Protein AF-A0A4Q3XSS6-F1 (afdb_monomer_lite)

Structure (mmCIF, N/CA/C/O backbone):
data_AF-A0A4Q3XSS6-F1
#
_entry.id   AF-A0A4Q3XSS6-F1
#
loop_
_atom_site.group_PDB
_atom_site.id
_atom_site.type_symbol
_atom_site.label_atom_id
_atom_site.label_alt_id
_atom_site.label_comp_id
_atom_site.label_asym_id
_atom_site.label_entity_id
_atom_site.label_seq_id
_atom_site.pdbx_PDB_ins_code
_atom_site.Cartn_x
_atom_site.Cartn_y
_atom_site.Cartn_z
_atom_site.occupancy
_atom_site.B_iso_or_equiv
_atom_site.auth_seq_id
_atom_site.auth_comp_id
_atom_site.auth_asym_id
_atom_site.auth_atom_id
_atom_site.pdbx_PDB_model_num
ATOM 1 N N . GLY A 1 1 ? -15.363 21.242 -12.160 1.00 37.69 1 GLY A N 1
ATOM 2 C CA . GLY A 1 1 ? -16.636 20.521 -12.373 1.00 37.69 1 GLY A CA 1
ATOM 3 C C . GLY A 1 1 ? -17.102 19.870 -11.079 1.00 37.69 1 GLY A C 1
ATOM 4 O O . GLY A 1 1 ? -16.351 19.930 -10.109 1.00 37.69 1 GLY A O 1
ATOM 5 N N . PRO A 1 2 ? -18.308 19.279 -11.045 1.00 39.84 2 PRO A N 1
ATOM 6 C CA . PRO A 1 2 ? -18.872 18.622 -9.856 1.00 39.84 2 PRO A CA 1
ATOM 7 C C . PRO A 1 2 ? -17.945 17.554 -9.242 1.00 39.84 2 PRO A C 1
ATOM 9 O O . PRO A 1 2 ? -17.876 17.447 -8.023 1.00 39.84 2 PRO A O 1
ATOM 12 N N . ASP A 1 3 ? -17.147 16.877 -10.068 1.00 54.56 3 ASP A N 1
ATOM 13 C CA . ASP A 1 3 ? -16.165 15.863 -9.657 1.00 54.56 3 ASP A CA 1
ATOM 14 C C . ASP A 1 3 ? -15.012 16.437 -8.803 1.00 54.56 3 ASP A C 1
ATOM 16 O O . ASP A 1 3 ? -14.701 15.950 -7.721 1.00 54.56 3 ASP A O 1
ATOM 20 N N . VAL A 1 4 ? -14.466 17.594 -9.199 1.00 52.44 4 VAL A N 1
ATOM 21 C CA . VAL A 1 4 ? -13.386 18.278 -8.457 1.00 52.44 4 VAL A CA 1
ATOM 22 C C . VAL A 1 4 ? -13.853 18.712 -7.063 1.00 52.44 4 VAL A C 1
ATOM 24 O O . VAL A 1 4 ? -13.115 18.580 -6.093 1.00 52.44 4 VAL A O 1
ATOM 27 N N . ARG A 1 5 ? -15.103 19.180 -6.933 1.00 53.66 5 ARG A N 1
ATOM 28 C CA . ARG A 1 5 ? -15.665 19.576 -5.630 1.00 53.66 5 ARG A CA 1
ATOM 29 C C . ARG A 1 5 ? -15.900 18.380 -4.711 1.00 53.66 5 ARG A C 1
ATOM 31 O O . ARG A 1 5 ? -15.695 18.512 -3.510 1.00 53.66 5 ARG A O 1
ATOM 38 N N . ALA A 1 6 ? -16.316 17.238 -5.255 1.00 58.84 6 ALA A N 1
ATOM 39 C CA . ALA A 1 6 ? -16.488 16.014 -4.480 1.00 58.84 6 ALA A CA 1
ATOM 40 C C . ALA A 1 6 ? -15.141 15.482 -3.964 1.00 58.84 6 ALA A C 1
ATOM 42 O O . ALA A 1 6 ? -15.045 15.100 -2.799 1.00 58.84 6 ALA A O 1
ATOM 43 N N . VAL A 1 7 ? -14.093 15.536 -4.794 1.00 61.00 7 VAL A N 1
ATOM 44 C CA . VAL A 1 7 ? -12.716 15.183 -4.410 1.00 61.00 7 VAL A CA 1
ATOM 45 C C . VAL A 1 7 ? -12.185 16.107 -3.310 1.00 61.00 7 VAL A C 1
ATOM 47 O O . VAL A 1 7 ? -11.665 15.624 -2.307 1.00 61.00 7 VAL A O 1
ATOM 50 N N . GLU A 1 8 ? -12.369 17.421 -3.448 1.00 60.84 8 GLU A N 1
ATOM 51 C CA . GLU A 1 8 ? -11.946 18.414 -2.450 1.00 60.84 8 GLU A CA 1
ATOM 52 C C . GLU A 1 8 ? -12.664 18.214 -1.104 1.00 60.84 8 GLU A C 1
ATOM 54 O O . GLU A 1 8 ? -12.051 18.245 -0.035 1.00 60.84 8 GLU A O 1
ATOM 59 N N . LEU A 1 9 ? -13.979 17.968 -1.152 1.00 60.91 9 LEU A N 1
ATOM 60 C CA . LEU A 1 9 ? -14.800 17.751 0.035 1.00 60.91 9 LEU A CA 1
ATOM 61 C C . LEU A 1 9 ? -14.386 16.466 0.756 1.00 60.91 9 LEU A C 1
ATOM 63 O O . LEU A 1 9 ? -14.196 16.480 1.972 1.00 60.91 9 LEU A O 1
ATOM 67 N N . ARG A 1 10 ? -14.196 15.381 -0.000 1.00 68.31 10 ARG A N 1
ATOM 68 C CA . ARG A 1 10 ? -13.686 14.099 0.489 1.00 68.31 10 ARG A CA 1
ATOM 69 C C . ARG A 1 10 ? -12.339 14.275 1.189 1.00 68.31 10 ARG A C 1
ATOM 71 O O . ARG A 1 10 ? -12.213 13.906 2.355 1.00 68.31 10 ARG A O 1
ATOM 78 N N . ARG A 1 11 ? -11.376 14.920 0.525 1.00 66.19 11 ARG A N 1
ATOM 79 C CA . ARG A 1 11 ? -10.038 15.171 1.074 1.00 66.19 11 ARG A CA 1
ATOM 80 C C . ARG A 1 11 ? -10.102 15.951 2.387 1.00 66.19 11 ARG A C 1
ATOM 82 O O . ARG A 1 11 ? -9.455 15.589 3.359 1.00 66.19 11 ARG A O 1
ATOM 89 N N . ARG A 1 12 ? -10.973 16.962 2.466 1.00 65.00 12 ARG A N 1
ATOM 90 C CA . ARG A 1 12 ? -11.184 17.746 3.693 1.00 65.00 12 ARG A CA 1
ATOM 91 C C . ARG A 1 12 ? -11.699 16.905 4.867 1.00 65.00 12 ARG A C 1
ATOM 93 O O . ARG A 1 12 ? -11.335 17.180 6.009 1.00 65.00 12 ARG A O 1
ATOM 100 N N . HIS A 1 13 ? -12.553 15.915 4.604 1.00 68.56 13 HIS A N 1
ATOM 101 C CA . HIS A 1 13 ? -13.097 15.031 5.640 1.00 68.56 13 HIS A CA 1
ATOM 102 C C . HIS A 1 13 ? -12.066 13.984 6.077 1.00 68.56 13 HIS A C 1
ATOM 104 O O . HIS A 1 13 ? -11.922 13.743 7.275 1.00 68.56 13 HIS A O 1
ATOM 110 N N . GLU A 1 14 ? -11.312 13.422 5.129 1.00 67.88 14 GLU A N 1
ATOM 111 C CA . GLU A 1 14 ? -10.163 12.547 5.401 1.00 67.88 14 GLU A CA 1
ATOM 112 C C . GLU A 1 14 ? -9.126 13.246 6.282 1.00 67.88 14 GLU A C 1
ATOM 114 O O . GLU A 1 14 ? -8.809 12.765 7.373 1.00 67.88 14 GLU A O 1
ATOM 119 N N . ASP A 1 15 ? -8.657 14.414 5.840 1.00 66.12 15 ASP A N 1
ATOM 120 C CA . ASP A 1 15 ? -7.644 15.205 6.532 1.00 66.12 15 ASP A CA 1
ATOM 121 C C . ASP A 1 15 ? -8.116 15.603 7.931 1.00 66.12 15 ASP A C 1
ATOM 123 O O . ASP A 1 15 ? -7.361 15.485 8.893 1.00 66.12 15 ASP A O 1
ATOM 127 N N . GLY A 1 16 ? -9.375 16.035 8.072 1.00 64.38 16 GLY A N 1
ATOM 128 C CA . GLY A 1 16 ? -9.947 16.421 9.361 1.00 64.38 16 GLY A CA 1
ATOM 129 C C . GLY A 1 16 ? -10.015 15.260 10.355 1.00 64.38 16 GLY A C 1
ATOM 130 O O . GLY A 1 16 ? -9.627 15.412 11.516 1.00 64.38 16 GLY A O 1
ATOM 131 N N . ALA A 1 17 ? -10.458 14.085 9.903 1.00 66.75 17 ALA A N 1
ATOM 132 C CA . ALA A 1 17 ? -10.611 12.920 10.767 1.00 66.75 17 ALA A CA 1
ATOM 133 C C . ALA A 1 17 ? -9.247 12.324 11.173 1.00 66.75 17 ALA A C 1
ATOM 135 O O . ALA A 1 17 ? -9.006 12.052 12.354 1.00 66.75 17 ALA A O 1
ATOM 136 N N . VAL A 1 18 ? -8.310 12.209 10.223 1.00 67.31 18 VAL A N 1
ATOM 137 C CA . VAL A 1 18 ? -6.937 11.746 10.489 1.00 67.31 18 VAL A CA 1
ATOM 138 C C . VAL A 1 18 ? -6.157 12.758 11.330 1.00 67.31 18 VAL A C 1
ATOM 140 O O . VAL A 1 18 ? -5.399 12.357 12.212 1.00 67.31 18 VAL A O 1
ATOM 143 N N . ALA A 1 19 ? -6.351 14.064 11.130 1.00 66.19 19 ALA A N 1
ATOM 144 C CA . ALA A 1 19 ? -5.691 15.085 11.943 1.00 66.19 19 ALA A CA 1
ATOM 145 C C . ALA A 1 19 ? -6.111 15.034 13.421 1.00 66.19 19 ALA A C 1
ATOM 147 O O . ALA A 1 19 ? -5.297 15.366 14.282 1.00 66.19 19 ALA A O 1
ATOM 148 N N . HIS A 1 20 ? -7.346 14.617 13.718 1.00 67.75 20 HIS A N 1
ATOM 149 C CA . HIS A 1 20 ? -7.862 14.560 15.085 1.00 67.75 20 HIS A CA 1
ATOM 150 C C . HIS A 1 20 ? -7.488 13.258 15.814 1.00 67.75 20 HIS A C 1
ATOM 152 O O . HIS A 1 20 ? -7.008 13.298 16.947 1.00 67.75 20 HIS A O 1
ATOM 158 N N . ALA A 1 21 ? -7.669 12.101 15.169 1.00 76.50 21 ALA A N 1
ATOM 159 C CA . ALA A 1 21 ? -7.508 10.791 15.813 1.00 76.50 21 ALA A CA 1
ATOM 160 C C . ALA A 1 21 ? -6.241 10.019 15.385 1.00 76.50 21 ALA A C 1
ATOM 162 O O . ALA A 1 21 ? -5.917 8.987 15.982 1.00 76.50 21 ALA A O 1
ATOM 163 N N . GLY A 1 22 ? -5.491 10.523 14.399 1.00 85.06 22 GLY A N 1
ATOM 164 C CA . GLY A 1 22 ? -4.400 9.806 13.731 1.00 85.06 22 GLY A CA 1
ATOM 165 C C . GLY A 1 22 ? -4.913 8.801 12.694 1.00 85.06 22 GLY A C 1
ATOM 166 O O . GLY A 1 22 ? -6.116 8.616 12.541 1.00 85.06 22 GLY A O 1
ATOM 167 N N . ASP A 1 23 ? -4.009 8.119 11.984 1.00 88.88 23 ASP A N 1
ATOM 168 C CA . ASP A 1 23 ? -4.400 7.124 10.971 1.00 88.88 23 ASP A CA 1
ATOM 169 C C . ASP A 1 23 ? -5.088 5.902 11.630 1.00 88.88 23 ASP A C 1
ATOM 171 O O . ASP A 1 23 ? -4.465 5.263 12.492 1.00 88.88 23 ASP A O 1
ATOM 175 N N . PRO A 1 24 ? -6.334 5.547 11.250 1.00 91.56 24 PRO A N 1
ATOM 176 C CA . PRO A 1 24 ? -7.084 4.418 11.813 1.00 91.56 24 PRO A CA 1
ATOM 177 C C . PRO A 1 24 ? -6.436 3.054 11.588 1.00 91.56 24 PRO A C 1
ATOM 179 O O . PRO A 1 24 ? -6.696 2.121 12.350 1.00 91.56 24 PRO A O 1
ATOM 182 N N . ARG A 1 25 ? -5.583 2.926 10.568 1.00 92.81 25 ARG A N 1
ATOM 183 C CA . ARG A 1 25 ? -4.893 1.677 10.225 1.00 92.81 25 ARG A CA 1
ATOM 184 C C . ARG A 1 25 ? -3.804 1.335 11.242 1.00 92.81 25 ARG A C 1
ATOM 186 O O . ARG A 1 25 ? -3.512 0.160 11.442 1.00 92.81 25 ARG A O 1
ATOM 193 N N . ILE A 1 26 ? -3.258 2.352 11.917 1.00 91.00 26 ILE A N 1
ATOM 194 C CA . ILE A 1 26 ? -2.224 2.223 12.958 1.00 91.00 26 ILE A CA 1
ATOM 195 C C . ILE A 1 26 ? -2.814 2.445 14.359 1.00 91.00 26 ILE A C 1
ATOM 197 O O . ILE A 1 26 ? -2.436 1.767 15.310 1.00 91.00 26 ILE A O 1
ATOM 201 N N . ASN A 1 27 ? -3.777 3.359 14.506 1.00 89.44 27 ASN A N 1
ATOM 202 C CA . ASN A 1 27 ? -4.338 3.773 15.796 1.00 89.44 27 ASN A CA 1
ATOM 203 C C . ASN A 1 27 ? -5.732 3.183 16.061 1.00 89.44 27 ASN A C 1
ATOM 205 O O . ASN A 1 27 ? -6.619 3.889 16.541 1.00 89.44 27 ASN A O 1
ATOM 209 N N . ARG A 1 28 ? -5.937 1.888 15.780 1.00 88.88 28 ARG A N 1
ATOM 210 C CA . ARG A 1 28 ? -7.252 1.216 15.875 1.00 88.88 28 ARG A CA 1
ATOM 211 C C . ARG A 1 28 ? -8.009 1.498 17.177 1.00 88.88 28 ARG A C 1
ATOM 213 O O . ARG A 1 28 ? -9.200 1.774 17.144 1.00 88.88 28 ARG A O 1
ATOM 220 N N . ALA A 1 29 ? -7.320 1.505 18.320 1.00 90.19 29 ALA A N 1
ATOM 221 C CA . ALA A 1 29 ? -7.946 1.760 19.619 1.00 90.19 29 ALA A CA 1
ATOM 222 C C . ALA A 1 29 ? -8.646 3.130 19.710 1.00 90.19 29 ALA A C 1
ATOM 224 O O . ALA A 1 29 ? -9.696 3.228 20.334 1.00 90.19 29 ALA A O 1
ATOM 225 N N . ARG A 1 30 ? -8.102 4.173 19.064 1.00 90.56 30 ARG A N 1
ATOM 226 C CA . ARG A 1 30 ? -8.703 5.520 19.048 1.00 90.56 30 ARG A CA 1
ATOM 227 C C . ARG A 1 30 ? -9.939 5.605 18.159 1.00 90.56 30 ARG A C 1
ATOM 229 O O . ARG A 1 30 ? -10.779 6.470 18.365 1.00 90.56 30 ARG A O 1
ATOM 236 N N . TRP A 1 31 ? -10.029 4.712 17.183 1.00 92.50 31 TRP A N 1
ATOM 237 C CA . TRP A 1 31 ? -11.102 4.681 16.198 1.00 92.50 31 TRP A CA 1
ATOM 238 C C . TRP A 1 31 ? -12.204 3.679 16.526 1.00 92.50 31 TRP A C 1
ATOM 240 O O . TRP A 1 31 ? -13.262 3.751 15.912 1.00 92.50 31 TRP A O 1
ATOM 250 N N . ARG A 1 32 ? -12.001 2.810 17.525 1.00 92.88 32 ARG A N 1
ATOM 251 C CA . ARG A 1 32 ? -12.999 1.840 17.996 1.00 92.88 32 ARG A CA 1
ATOM 252 C C . ARG A 1 32 ? -14.390 2.460 18.222 1.00 92.88 32 ARG A C 1
ATOM 254 O O . ARG A 1 32 ? -15.342 1.885 17.712 1.00 92.88 32 ARG A O 1
ATOM 261 N N . PRO A 1 33 ? -14.548 3.635 18.869 1.00 92.25 33 PRO A N 1
ATOM 262 C CA . PRO A 1 33 ? -15.878 4.228 19.030 1.00 92.25 33 PRO A CA 1
ATOM 263 C C . PRO A 1 33 ? -16.551 4.588 17.698 1.00 92.25 33 PRO A C 1
ATOM 265 O O . PRO A 1 33 ? -17.766 4.491 17.578 1.00 92.25 33 PRO A O 1
ATOM 268 N N . VAL A 1 34 ? -15.772 4.994 16.688 1.00 90.12 34 VAL A N 1
ATOM 269 C CA . VAL A 1 34 ? -16.285 5.308 15.344 1.00 90.12 34 VAL A CA 1
ATOM 270 C C . VAL A 1 34 ? -16.630 4.027 14.590 1.00 90.12 34 VAL A C 1
ATOM 272 O O . VAL A 1 34 ? -17.655 3.980 13.926 1.00 90.12 34 VAL A O 1
ATOM 275 N N . GLU A 1 35 ? -15.807 2.985 14.713 1.00 93.44 35 GLU A N 1
ATOM 276 C CA . GLU A 1 35 ? -16.089 1.660 14.148 1.00 93.44 35 GLU A CA 1
ATOM 277 C C . GLU A 1 35 ? -17.390 1.074 14.727 1.00 93.44 35 GLU A C 1
ATOM 279 O O . GLU A 1 35 ? -18.222 0.572 13.976 1.00 93.44 35 GLU A O 1
ATOM 284 N N . GLU A 1 36 ? -17.604 1.203 16.039 1.00 93.88 36 GLU A N 1
ATOM 285 C CA . GLU A 1 36 ? -18.794 0.698 16.737 1.00 93.88 36 GLU A CA 1
ATOM 286 C C . GLU A 1 36 ? -20.053 1.538 16.461 1.00 93.88 36 GLU A C 1
ATOM 288 O O . GLU A 1 36 ? -21.128 0.979 16.254 1.00 93.88 36 GLU A O 1
ATOM 293 N N . ALA A 1 37 ? -19.942 2.872 16.436 1.00 93.25 37 ALA A N 1
ATOM 294 C CA . ALA A 1 37 ? -21.093 3.763 16.257 1.00 93.25 37 ALA A CA 1
ATOM 295 C C . ALA A 1 37 ? -21.435 4.058 14.784 1.00 93.25 37 ALA A C 1
ATOM 297 O O . ALA A 1 37 ? -22.575 4.398 14.474 1.00 93.25 37 ALA A O 1
ATOM 298 N N . ALA A 1 38 ? -20.453 3.980 13.882 1.00 92.38 38 ALA A N 1
ATOM 299 C CA . ALA A 1 38 ? -20.557 4.407 12.487 1.00 92.38 38 ALA A CA 1
ATOM 300 C C . ALA A 1 38 ? -19.651 3.566 11.564 1.00 92.38 38 ALA A C 1
ATOM 302 O O . ALA A 1 38 ? -18.852 4.103 10.789 1.00 92.38 38 ALA A O 1
ATOM 303 N N . GLY A 1 39 ? -19.785 2.237 11.638 1.00 92.00 39 GLY A N 1
ATOM 304 C CA . GLY A 1 39 ? -18.957 1.278 10.896 1.00 92.00 39 GLY A CA 1
ATOM 305 C C . GLY A 1 39 ? -18.868 1.538 9.386 1.00 92.00 39 GLY A C 1
ATOM 306 O O . GLY A 1 39 ? -17.783 1.442 8.816 1.00 92.00 39 GLY A O 1
ATOM 307 N N . ASP A 1 40 ? -19.958 1.968 8.745 1.00 92.12 40 ASP A N 1
ATOM 308 C CA . ASP A 1 40 ? -19.952 2.310 7.315 1.00 92.12 40 ASP A CA 1
ATOM 309 C C . ASP A 1 40 ? -19.044 3.510 7.012 1.00 92.12 40 ASP A C 1
ATOM 311 O O . ASP A 1 40 ? -18.255 3.485 6.067 1.00 92.12 40 ASP A O 1
ATOM 315 N N . ALA A 1 41 ? -19.093 4.554 7.845 1.00 88.00 41 ALA A N 1
ATOM 316 C CA . ALA A 1 41 ? -18.214 5.712 7.703 1.00 88.00 41 ALA A CA 1
ATOM 317 C C . ALA A 1 41 ? -16.748 5.329 7.960 1.00 88.00 41 ALA A C 1
ATOM 319 O O . ALA A 1 41 ? -15.851 5.780 7.244 1.00 88.00 41 ALA A O 1
ATOM 320 N N . TYR A 1 42 ? -16.499 4.450 8.936 1.00 90.81 42 TYR A N 1
ATOM 321 C CA . TYR A 1 42 ? -15.170 3.897 9.187 1.00 90.81 42 TYR A CA 1
ATOM 322 C C . TYR A 1 42 ? -14.634 3.127 7.966 1.00 90.81 42 TYR A C 1
ATOM 324 O O . TYR A 1 42 ? -13.501 3.360 7.535 1.00 90.81 42 TYR A O 1
ATOM 332 N N . ALA A 1 43 ? -15.461 2.283 7.341 1.00 92.06 43 ALA A N 1
ATOM 333 C CA . ALA A 1 43 ? -15.103 1.547 6.130 1.00 92.06 43 ALA A CA 1
ATOM 334 C C . ALA A 1 43 ? -14.793 2.481 4.946 1.00 92.06 43 ALA A C 1
ATOM 336 O O . ALA A 1 43 ? -13.817 2.267 4.223 1.00 92.06 43 ALA A O 1
ATOM 337 N N . VAL A 1 44 ? -15.565 3.562 4.783 1.00 90.62 44 VAL A N 1
ATOM 338 C CA . VAL A 1 44 ? -15.309 4.597 3.769 1.00 90.62 44 VAL A CA 1
ATOM 339 C C . VAL A 1 44 ? -13.929 5.234 3.968 1.00 90.62 44 VAL A C 1
ATOM 341 O O . VAL A 1 44 ? -13.166 5.335 3.006 1.00 90.62 44 VAL A O 1
ATOM 344 N N . ILE A 1 45 ? -13.570 5.593 5.204 1.00 89.62 45 ILE A N 1
ATOM 345 C CA . ILE A 1 45 ? -12.255 6.170 5.530 1.00 89.62 45 ILE A CA 1
ATOM 346 C C . ILE A 1 45 ? -11.126 5.179 5.217 1.00 89.62 45 ILE A C 1
ATOM 348 O O . ILE A 1 45 ? -10.116 5.556 4.621 1.00 89.62 45 ILE A O 1
ATOM 352 N N . LEU A 1 46 ? -11.282 3.898 5.563 1.00 92.75 46 LEU A N 1
ATOM 353 C CA . LEU A 1 46 ? -10.278 2.877 5.244 1.00 92.75 46 LEU A CA 1
ATOM 354 C C . LEU A 1 46 ? -10.093 2.685 3.734 1.00 92.75 46 LEU A C 1
ATOM 356 O O . LEU A 1 46 ? -8.956 2.567 3.262 1.00 92.75 46 LEU A O 1
ATOM 360 N N . ARG A 1 47 ? -11.185 2.696 2.961 1.00 92.62 47 ARG A N 1
ATOM 361 C CA . ARG A 1 47 ? -11.127 2.638 1.493 1.00 92.62 47 ARG A CA 1
ATOM 362 C C . ARG A 1 47 ? -10.395 3.848 0.930 1.00 92.62 47 ARG A C 1
ATOM 364 O O . ARG A 1 47 ? -9.564 3.718 0.032 1.00 92.62 47 ARG A O 1
ATOM 371 N N . TRP A 1 48 ? -10.669 5.025 1.472 1.00 90.88 48 TRP A N 1
ATOM 372 C CA . TRP A 1 48 ? -10.015 6.250 1.055 1.00 90.88 48 TRP A CA 1
ATOM 373 C C . TRP A 1 48 ? -8.504 6.231 1.284 1.00 90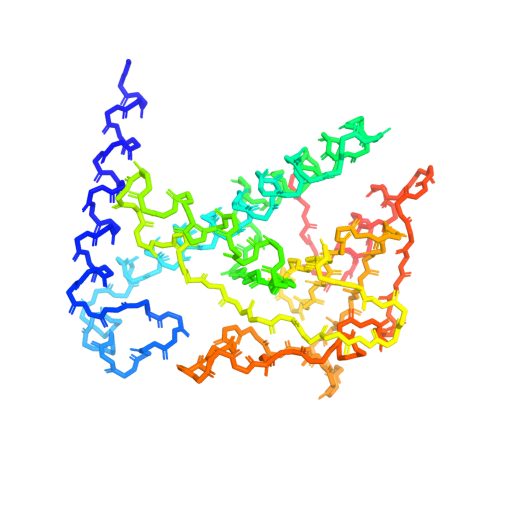.88 48 TRP A C 1
ATOM 375 O O . TRP A 1 48 ? -7.736 6.476 0.353 1.00 90.88 48 TRP A O 1
ATOM 385 N N . LEU A 1 49 ? -8.079 5.823 2.478 1.00 91.88 49 LEU A N 1
ATOM 386 C CA . LEU A 1 49 ? -6.669 5.670 2.828 1.00 91.88 49 LEU A CA 1
ATOM 387 C C . LEU A 1 49 ? -5.968 4.577 2.006 1.00 91.88 49 LEU A C 1
ATOM 389 O O . LEU A 1 49 ? -4.798 4.712 1.650 1.00 91.88 49 LEU A O 1
ATOM 393 N N . THR A 1 50 ? -6.689 3.510 1.658 1.00 94.50 50 THR A N 1
ATOM 394 C CA . THR A 1 50 ? -6.205 2.465 0.744 1.00 94.50 50 THR A CA 1
ATOM 395 C C . THR A 1 50 ? -5.926 3.038 -0.643 1.00 94.50 50 THR A C 1
ATOM 397 O O . THR A 1 50 ? -4.837 2.842 -1.185 1.00 94.50 50 THR A O 1
ATOM 400 N N . GLN A 1 51 ? -6.861 3.819 -1.192 1.00 92.94 51 GLN A N 1
ATOM 401 C CA . GLN A 1 51 ? -6.653 4.512 -2.464 1.00 92.94 51 GLN A CA 1
ATOM 402 C C . GLN A 1 51 ? -5.482 5.495 -2.400 1.00 92.94 51 GLN A C 1
ATOM 404 O O . GLN A 1 51 ? -4.691 5.541 -3.342 1.00 92.94 51 GLN A O 1
ATOM 409 N N . ALA A 1 52 ? -5.352 6.249 -1.306 1.00 90.88 52 ALA A N 1
ATOM 410 C CA . ALA A 1 52 ? -4.247 7.181 -1.109 1.00 90.88 52 ALA A CA 1
ATOM 411 C C . ALA A 1 52 ? -2.892 6.456 -1.141 1.00 90.88 52 ALA A C 1
ATOM 413 O O . ALA A 1 52 ? -2.008 6.861 -1.890 1.00 90.88 52 ALA A O 1
ATOM 414 N N . SER A 1 53 ? -2.747 5.330 -0.432 1.00 94.81 53 SER A N 1
ATOM 415 C CA . SER A 1 53 ? -1.503 4.547 -0.431 1.00 94.81 53 SER A CA 1
ATOM 416 C C . SER A 1 53 ? -1.143 3.983 -1.810 1.00 94.81 53 SER A C 1
ATOM 418 O O . SER A 1 53 ? 0.015 4.068 -2.219 1.00 94.81 53 SER A O 1
ATOM 420 N N . VAL A 1 54 ? -2.108 3.446 -2.566 1.00 95.62 54 VAL A N 1
ATOM 421 C CA . VAL A 1 54 ? -1.828 2.936 -3.923 1.00 95.62 54 VAL A CA 1
ATOM 422 C C . VAL A 1 54 ? -1.379 4.065 -4.855 1.00 95.62 54 VAL A C 1
ATOM 424 O O . VAL A 1 54 ? -0.373 3.918 -5.550 1.00 95.62 54 VAL A O 1
ATOM 427 N N . ARG A 1 55 ? -2.082 5.206 -4.854 1.00 92.44 55 ARG A N 1
ATOM 428 C CA . ARG A 1 55 ? -1.719 6.370 -5.685 1.00 92.44 55 ARG A CA 1
ATOM 429 C C . ARG A 1 55 ? -0.349 6.916 -5.297 1.00 92.44 55 ARG A C 1
ATOM 431 O O . ARG A 1 55 ? 0.511 7.048 -6.163 1.00 92.44 55 ARG A O 1
ATOM 438 N N . GLN A 1 56 ? -0.119 7.109 -3.999 1.00 92.38 56 GLN A N 1
ATOM 439 C CA . GLN A 1 56 ? 1.145 7.591 -3.455 1.00 92.38 56 GLN A CA 1
ATOM 440 C C . GLN A 1 56 ? 2.329 6.738 -3.913 1.00 92.38 56 GLN A C 1
ATOM 442 O O . GLN A 1 56 ? 3.357 7.284 -4.314 1.00 92.38 56 GLN A O 1
ATOM 447 N N . PHE A 1 57 ? 2.202 5.408 -3.863 1.00 94.38 57 PHE A N 1
ATOM 448 C CA . PHE A 1 57 ? 3.257 4.521 -4.341 1.00 94.38 57 PHE A CA 1
ATOM 449 C C . PHE A 1 57 ? 3.621 4.825 -5.794 1.00 94.38 57 PHE A C 1
ATOM 451 O O . PHE A 1 57 ? 4.790 5.063 -6.095 1.00 94.38 57 PHE A O 1
ATOM 458 N N . PHE A 1 58 ? 2.632 4.852 -6.691 1.00 93.06 58 PHE A N 1
ATOM 459 C CA . PHE A 1 58 ? 2.912 5.091 -8.101 1.00 93.06 58 PHE A CA 1
ATOM 460 C C . PHE A 1 58 ? 3.400 6.510 -8.369 1.00 93.06 58 PHE A C 1
ATOM 462 O O . PHE A 1 58 ? 4.252 6.674 -9.239 1.00 93.06 58 PHE A O 1
ATOM 469 N N . ASP A 1 59 ? 2.900 7.522 -7.661 1.00 90.88 59 ASP A N 1
ATOM 470 C CA . ASP A 1 59 ? 3.332 8.912 -7.833 1.00 90.88 59 ASP A CA 1
ATOM 471 C C . ASP A 1 59 ? 4.815 9.058 -7.469 1.00 90.88 59 ASP A C 1
ATOM 473 O O . ASP A 1 59 ? 5.623 9.441 -8.314 1.00 90.88 59 ASP A O 1
ATOM 477 N N . ILE A 1 60 ? 5.213 8.606 -6.275 1.00 89.56 60 ILE A N 1
ATOM 478 C CA . ILE A 1 60 ? 6.606 8.686 -5.806 1.00 89.56 60 ILE A CA 1
ATOM 479 C C . ILE A 1 60 ? 7.556 7.829 -6.659 1.00 89.56 60 ILE A C 1
ATOM 481 O O . ILE A 1 60 ? 8.686 8.237 -6.949 1.00 89.56 60 ILE A O 1
ATOM 485 N N . VAL A 1 61 ? 7.126 6.637 -7.086 1.00 87.19 61 VAL A N 1
ATOM 486 C CA . VAL A 1 61 ? 7.953 5.771 -7.943 1.00 87.19 61 VAL A CA 1
ATOM 487 C C . VAL A 1 61 ? 8.122 6.373 -9.341 1.00 87.19 61 VAL A C 1
ATOM 489 O O . VAL A 1 61 ? 9.226 6.331 -9.879 1.00 87.19 61 VAL A O 1
ATOM 492 N N . SER A 1 62 ? 7.084 6.999 -9.904 1.00 86.69 62 SER A N 1
ATOM 493 C CA . SER A 1 62 ? 7.166 7.633 -11.232 1.00 86.69 62 SER A CA 1
ATOM 494 C C . SER A 1 62 ? 8.155 8.803 -11.256 1.00 86.69 62 SER A C 1
ATOM 496 O O . SER A 1 62 ? 8.812 9.028 -12.267 1.00 86.69 62 SER A O 1
ATOM 498 N N . GLU A 1 63 ? 8.318 9.521 -10.141 1.00 84.25 63 GLU A N 1
ATOM 499 C CA . GLU A 1 63 ? 9.307 10.601 -10.029 1.00 84.25 63 GLU A CA 1
ATOM 500 C C . GLU A 1 63 ? 10.753 10.119 -9.827 1.00 84.25 63 GLU A C 1
ATOM 502 O O . GLU A 1 63 ? 11.693 10.908 -9.963 1.00 84.25 63 GLU A O 1
ATOM 507 N N . THR A 1 64 ? 10.953 8.880 -9.372 1.00 78.50 64 THR A N 1
ATOM 508 C CA . THR A 1 64 ? 12.293 8.336 -9.079 1.00 78.50 64 THR A CA 1
ATOM 509 C C . THR A 1 64 ? 12.812 7.459 -10.210 1.00 78.50 64 THR A C 1
ATOM 511 O O . THR A 1 64 ? 14.007 7.467 -10.476 1.00 78.50 64 THR A O 1
ATOM 514 N N . MET A 1 65 ? 11.931 6.727 -10.890 1.00 77.75 65 MET A N 1
ATOM 515 C CA . MET A 1 65 ? 12.284 5.721 -11.891 1.00 77.75 65 MET A CA 1
ATOM 516 C C . MET A 1 65 ? 12.007 6.225 -13.314 1.00 77.75 65 MET A C 1
ATOM 518 O O . MET A 1 65 ? 11.127 5.719 -14.013 1.00 77.75 65 MET A O 1
ATOM 522 N N . THR A 1 66 ? 12.766 7.233 -13.740 1.00 78.69 66 THR A N 1
ATOM 523 C CA . THR A 1 66 ? 12.559 7.943 -15.015 1.00 78.69 66 THR A CA 1
ATOM 524 C C . THR A 1 66 ? 13.001 7.168 -16.252 1.00 78.69 66 THR A C 1
ATOM 526 O O . THR A 1 66 ? 12.595 7.515 -17.355 1.00 78.69 66 THR A O 1
ATOM 529 N N . ASP A 1 67 ? 13.800 6.115 -16.090 1.00 80.31 67 ASP A N 1
ATOM 530 C CA . ASP A 1 67 ? 14.421 5.416 -17.223 1.00 80.31 67 ASP A CA 1
ATOM 531 C C . ASP A 1 67 ? 13.436 4.521 -17.988 1.00 80.31 67 ASP A C 1
ATOM 533 O O . ASP A 1 67 ? 13.693 4.150 -19.131 1.00 80.31 67 ASP A O 1
ATOM 537 N N . ARG A 1 68 ? 12.315 4.141 -17.357 1.00 78.00 68 ARG A N 1
ATOM 538 C CA . ARG A 1 68 ? 11.300 3.222 -17.907 1.00 78.00 68 ARG A CA 1
ATOM 539 C C . ARG A 1 68 ? 9.868 3.651 -17.542 1.00 78.00 68 ARG A C 1
ATOM 541 O O . ARG A 1 68 ? 9.171 2.931 -16.817 1.00 78.00 68 ARG A O 1
ATOM 548 N N . PRO A 1 69 ? 9.421 4.834 -18.001 1.00 82.38 69 PRO A N 1
ATOM 549 C CA . PRO A 1 69 ? 8.112 5.391 -17.651 1.00 82.38 69 PRO A CA 1
ATOM 550 C C . PRO A 1 69 ? 6.949 4.575 -18.236 1.00 82.38 69 PRO A C 1
ATOM 552 O O . PRO A 1 69 ? 5.886 4.484 -17.624 1.00 82.38 69 PRO A O 1
ATOM 555 N N . ASP A 1 70 ? 7.176 3.927 -19.381 1.00 84.56 70 ASP A N 1
ATOM 556 C CA . ASP A 1 70 ? 6.271 2.981 -20.039 1.00 84.56 70 ASP A CA 1
ATOM 557 C C . ASP A 1 70 ? 5.869 1.838 -19.095 1.00 84.56 70 ASP A C 1
ATOM 559 O O . ASP A 1 70 ? 4.682 1.605 -18.858 1.00 84.56 70 ASP A O 1
ATOM 563 N N . MET A 1 71 ? 6.856 1.189 -18.466 1.00 85.56 71 MET A N 1
ATOM 564 C CA . MET A 1 71 ? 6.601 0.080 -17.544 1.00 85.56 71 MET A CA 1
ATOM 565 C C . MET A 1 71 ? 5.791 0.521 -16.323 1.00 85.56 71 MET A C 1
ATOM 567 O O . MET A 1 71 ? 4.963 -0.242 -15.823 1.00 85.56 71 MET A O 1
ATOM 571 N N . TRP A 1 72 ? 6.011 1.740 -15.828 1.00 87.50 72 TRP A N 1
ATOM 572 C CA . TRP A 1 72 ? 5.264 2.254 -14.680 1.00 87.50 72 TRP A CA 1
ATOM 573 C C . TRP A 1 72 ? 3.837 2.637 -15.018 1.00 87.50 72 TRP A C 1
ATOM 575 O O . TRP A 1 72 ? 2.934 2.348 -14.230 1.00 87.50 72 TRP A O 1
ATOM 585 N N . ALA A 1 73 ? 3.621 3.224 -16.191 1.00 89.81 73 ALA A N 1
ATOM 586 C CA . ALA A 1 73 ? 2.286 3.522 -16.681 1.00 89.81 73 ALA A CA 1
ATOM 587 C C . ALA A 1 73 ? 1.450 2.240 -16.830 1.00 89.81 73 ALA A C 1
ATOM 589 O O . ALA A 1 73 ? 0.298 2.206 -16.393 1.00 89.81 73 ALA A O 1
ATOM 590 N N . GLU A 1 74 ? 2.035 1.161 -17.362 1.00 92.62 74 GLU A N 1
ATOM 591 C CA . GLU A 1 74 ? 1.358 -0.136 -17.482 1.00 92.62 74 GLU A CA 1
ATOM 592 C C . GLU A 1 74 ? 0.975 -0.730 -16.125 1.00 92.62 74 GLU A C 1
ATOM 594 O O . GLU A 1 74 ? -0.160 -1.176 -15.941 1.00 92.62 74 GLU A O 1
ATOM 599 N N . ARG A 1 75 ? 1.896 -0.717 -15.155 1.00 94.44 75 ARG A N 1
ATOM 600 C CA . ARG A 1 75 ? 1.622 -1.241 -13.811 1.00 94.44 75 ARG A CA 1
ATOM 601 C C . ARG A 1 75 ? 0.590 -0.408 -13.073 1.00 94.44 75 ARG A C 1
ATOM 603 O O . ARG A 1 75 ? -0.325 -0.981 -12.487 1.00 94.44 75 ARG A O 1
ATOM 610 N N . ARG A 1 76 ? 0.689 0.923 -13.147 1.00 95.06 76 ARG A N 1
ATOM 611 C CA . ARG A 1 76 ? -0.326 1.828 -12.596 1.00 95.06 76 ARG A CA 1
ATOM 612 C C . ARG A 1 76 ? -1.689 1.492 -13.194 1.00 95.06 76 ARG A C 1
ATOM 614 O O . ARG A 1 76 ? -2.618 1.219 -12.448 1.00 95.06 76 ARG A O 1
ATOM 621 N N . LYS A 1 77 ? -1.792 1.410 -14.525 1.00 95.69 77 LYS A N 1
ATOM 622 C CA . LYS A 1 77 ? -3.042 1.061 -15.218 1.00 95.69 77 LYS A CA 1
ATOM 623 C C . LYS A 1 77 ? -3.600 -0.292 -14.774 1.00 95.69 77 LYS A C 1
ATOM 625 O O . LYS A 1 77 ? -4.811 -0.424 -14.619 1.00 95.69 77 LYS A O 1
ATOM 630 N N . PHE A 1 78 ? -2.749 -1.300 -14.597 1.00 96.88 78 PHE A N 1
ATOM 631 C CA . PHE A 1 78 ? -3.168 -2.619 -14.125 1.00 96.88 78 PHE A CA 1
ATOM 632 C C . PHE A 1 78 ? -3.765 -2.549 -12.715 1.00 96.88 78 PHE A C 1
ATOM 634 O O . PHE A 1 78 ? -4.897 -2.970 -12.503 1.00 96.88 78 PHE A O 1
ATOM 641 N N . TRP A 1 79 ? -3.033 -1.976 -11.759 1.00 97.62 79 TRP A N 1
ATOM 642 C CA . TRP A 1 79 ? -3.463 -1.939 -10.362 1.00 97.62 79 TRP A CA 1
ATOM 643 C C . TRP A 1 79 ? -4.628 -0.976 -10.117 1.00 97.62 79 TRP A C 1
ATOM 645 O O . TRP A 1 79 ? -5.478 -1.258 -9.276 1.00 97.62 79 TRP A O 1
ATOM 655 N N . THR A 1 80 ? -4.727 0.111 -10.887 1.00 96.25 80 THR A N 1
ATOM 656 C CA . THR A 1 80 ? -5.870 1.030 -10.841 1.00 96.25 80 THR A CA 1
ATOM 657 C C . THR A 1 80 ? -7.185 0.329 -11.186 1.00 96.25 80 THR A C 1
ATOM 659 O O . THR A 1 80 ? -8.175 0.606 -10.528 1.00 96.25 80 THR A O 1
ATOM 662 N N . GLN A 1 81 ? -7.207 -0.649 -12.103 1.00 97.75 81 GLN A N 1
ATOM 663 C CA . GLN A 1 81 ? -8.434 -1.414 -12.392 1.00 97.75 81 GLN A CA 1
ATOM 664 C C . GLN A 1 81 ? -8.956 -2.160 -11.153 1.00 97.75 81 GLN A C 1
ATOM 666 O O . GLN A 1 81 ? -10.142 -2.102 -10.849 1.00 97.75 81 GLN A O 1
ATOM 671 N N . TYR A 1 82 ? -8.068 -2.812 -10.396 1.00 98.19 82 TYR A N 1
ATOM 672 C CA . TYR A 1 82 ? -8.439 -3.481 -9.143 1.00 98.19 82 TYR A CA 1
ATOM 673 C C . TYR A 1 82 ? -8.821 -2.490 -8.038 1.00 98.19 82 TYR A C 1
ATOM 675 O O . TYR A 1 82 ? -9.677 -2.795 -7.208 1.00 98.19 82 TYR A O 1
ATOM 683 N N . LEU A 1 83 ? -8.181 -1.318 -8.009 1.00 96.81 83 LEU A N 1
ATOM 684 C CA . LEU A 1 83 ? -8.492 -0.268 -7.044 1.00 96.81 83 LEU A CA 1
ATOM 685 C C . LEU A 1 83 ? -9.880 0.338 -7.290 1.00 96.81 83 LEU A C 1
ATOM 687 O O . LEU A 1 83 ? -10.643 0.505 -6.340 1.00 96.81 83 LEU A O 1
ATOM 691 N N . ASP A 1 84 ? -10.194 0.651 -8.547 1.00 95.50 84 ASP A N 1
ATOM 692 C CA . ASP A 1 84 ? -11.454 1.273 -8.961 1.00 95.50 84 ASP A CA 1
ATOM 693 C C . ASP A 1 84 ? -12.632 0.297 -8.830 1.00 95.50 84 ASP A C 1
ATOM 695 O O . ASP A 1 84 ? -13.738 0.711 -8.495 1.00 95.50 84 ASP A O 1
ATOM 699 N N . ALA A 1 85 ? -12.382 -1.005 -8.998 1.00 96.44 85 ALA A N 1
ATOM 700 C CA . ALA A 1 85 ? -13.345 -2.068 -8.713 1.00 96.44 85 ALA A CA 1
ATOM 701 C C . ALA A 1 85 ? -13.500 -2.388 -7.206 1.00 96.44 85 ALA A C 1
ATOM 703 O O . ALA A 1 85 ? -14.142 -3.375 -6.856 1.00 96.44 85 ALA A O 1
ATOM 704 N N . GLU A 1 86 ? -12.877 -1.604 -6.315 1.00 95.75 86 GLU A N 1
ATOM 705 C CA . GLU A 1 86 ? -12.856 -1.800 -4.853 1.00 95.75 86 GLU A CA 1
ATOM 706 C C . GLU A 1 86 ? -12.363 -3.194 -4.402 1.00 95.75 86 GLU A C 1
ATOM 708 O O . GLU A 1 86 ? -12.646 -3.650 -3.296 1.00 95.75 86 GLU A O 1
ATOM 713 N N . MET A 1 87 ? -11.572 -3.877 -5.239 1.00 98.00 87 MET A N 1
ATOM 714 C CA . MET A 1 87 ? -11.047 -5.221 -4.955 1.00 98.00 87 MET A CA 1
ATOM 715 C C . MET A 1 87 ? -9.796 -5.196 -4.074 1.00 98.00 87 MET A C 1
ATOM 717 O O . MET A 1 87 ? -9.447 -6.206 -3.459 1.00 98.00 87 MET A O 1
ATOM 721 N N . ILE A 1 88 ? -9.113 -4.050 -4.007 1.00 98.25 88 ILE A N 1
ATOM 722 C CA . ILE A 1 88 ? -8.025 -3.817 -3.056 1.00 98.25 88 ILE A CA 1
ATOM 723 C C . ILE A 1 88 ? -8.641 -3.371 -1.728 1.00 98.25 88 ILE A C 1
ATOM 725 O O . ILE A 1 88 ? -9.003 -2.207 -1.567 1.00 98.25 88 ILE A O 1
ATOM 729 N N . SER A 1 89 ? -8.747 -4.293 -0.771 1.00 97.12 89 SER A N 1
ATOM 730 C CA . SER A 1 89 ? -9.405 -4.038 0.520 1.00 97.12 89 SER A CA 1
ATOM 731 C C . SER A 1 89 ? -8.524 -3.283 1.516 1.00 97.12 89 SER A C 1
ATOM 733 O O . SER A 1 89 ? -9.023 -2.641 2.438 1.00 97.12 89 SER A O 1
ATOM 735 N N . ALA A 1 90 ? -7.206 -3.356 1.341 1.00 97.44 90 ALA A N 1
ATOM 736 C CA . ALA A 1 90 ? -6.233 -2.651 2.159 1.00 97.44 90 ALA A CA 1
ATOM 737 C C . ALA A 1 90 ? -4.926 -2.454 1.389 1.00 97.44 90 ALA A C 1
ATOM 739 O O . ALA A 1 90 ? -4.498 -3.347 0.657 1.00 97.44 90 ALA A O 1
ATOM 740 N N . ALA A 1 91 ? -4.258 -1.317 1.597 1.00 97.62 91 ALA A N 1
ATOM 741 C CA . ALA A 1 91 ? -2.937 -1.053 1.038 1.00 97.62 91 ALA A CA 1
ATOM 742 C C . ALA A 1 91 ? -2.046 -0.261 1.999 1.00 97.62 91 ALA A C 1
ATOM 744 O O . ALA A 1 91 ? -2.515 0.604 2.743 1.00 97.62 91 ALA A O 1
ATOM 745 N N . TRP A 1 92 ? -0.749 -0.558 1.956 1.00 97.38 92 TRP A N 1
ATOM 746 C CA . TRP A 1 92 ? 0.296 0.112 2.718 1.00 97.38 92 TRP A CA 1
ATOM 747 C C . TRP A 1 92 ? 1.576 0.189 1.892 1.00 97.38 92 TRP A C 1
ATOM 749 O O . TRP A 1 92 ? 1.988 -0.800 1.285 1.00 97.38 92 TRP A O 1
ATOM 759 N N . VAL A 1 93 ? 2.219 1.352 1.872 1.00 96.31 93 VAL A N 1
ATOM 760 C CA . VAL A 1 93 ? 3.485 1.529 1.155 1.00 96.31 93 VAL A CA 1
ATOM 761 C C . VAL A 1 93 ? 4.642 1.409 2.129 1.00 96.31 93 VAL A C 1
ATOM 763 O O . VAL A 1 93 ? 4.587 1.974 3.217 1.00 96.31 93 VAL A O 1
ATOM 766 N N . ALA A 1 94 ? 5.693 0.697 1.734 1.00 95.44 94 ALA A N 1
ATOM 767 C CA . ALA A 1 94 ? 6.977 0.681 2.415 1.00 95.44 94 ALA A CA 1
ATOM 768 C C . ALA A 1 94 ? 8.024 1.387 1.543 1.00 95.44 94 ALA A C 1
ATOM 770 O O . ALA A 1 94 ? 8.364 0.894 0.465 1.00 95.44 94 ALA A O 1
ATOM 771 N N . PHE A 1 95 ? 8.541 2.529 1.996 1.00 94.56 95 PHE A N 1
ATOM 772 C CA . PHE A 1 95 ? 9.552 3.305 1.278 1.00 94.56 95 PHE A CA 1
ATOM 773 C C . PHE A 1 95 ? 10.940 3.149 1.896 1.00 94.56 95 PHE A C 1
ATOM 775 O O . PHE A 1 95 ? 11.115 3.277 3.109 1.00 94.56 95 PHE A O 1
ATOM 782 N N . GLY A 1 96 ? 11.949 2.972 1.046 1.00 93.12 96 GLY A N 1
ATOM 783 C CA . GLY A 1 96 ? 13.335 3.264 1.384 1.00 93.12 96 GLY A CA 1
ATOM 784 C C . GLY A 1 96 ? 13.528 4.757 1.665 1.00 93.12 96 GLY A C 1
ATOM 785 O O . GLY A 1 96 ? 12.633 5.582 1.453 1.00 93.12 96 GLY A O 1
ATOM 786 N N . SER A 1 97 ? 14.704 5.125 2.169 1.00 90.75 97 SER A N 1
ATOM 787 C CA . SER A 1 97 ? 14.949 6.476 2.689 1.00 90.75 97 SER A CA 1
ATOM 788 C C . SER A 1 97 ? 14.729 7.606 1.673 1.00 90.75 97 SER A C 1
ATOM 790 O O . SER A 1 97 ? 14.307 8.690 2.082 1.00 90.75 97 SER A O 1
ATOM 792 N N . ASP A 1 98 ? 14.940 7.377 0.373 1.00 90.44 98 ASP A N 1
ATOM 793 C CA . ASP A 1 98 ? 14.715 8.405 -0.652 1.00 90.44 98 ASP A CA 1
ATOM 794 C C . ASP A 1 98 ? 13.230 8.604 -0.954 1.00 90.44 98 ASP A C 1
ATOM 796 O O . ASP A 1 98 ? 12.761 9.745 -0.987 1.00 90.44 98 ASP A O 1
ATOM 800 N N . GLY A 1 99 ? 12.478 7.509 -1.103 1.00 91.44 99 GLY A N 1
ATOM 801 C CA . GLY A 1 99 ? 11.024 7.557 -1.268 1.00 91.44 99 GLY A CA 1
ATOM 802 C C . GLY A 1 99 ? 10.338 8.190 -0.057 1.00 91.44 99 GLY A C 1
ATOM 803 O O . GLY A 1 99 ? 9.490 9.064 -0.220 1.00 91.44 99 GLY A O 1
ATOM 804 N N . ALA A 1 100 ? 10.785 7.844 1.155 1.00 92.19 100 ALA A N 1
ATOM 805 C CA . ALA A 1 100 ? 10.267 8.410 2.397 1.00 92.19 100 ALA A CA 1
ATOM 806 C C . ALA A 1 100 ? 10.471 9.931 2.457 1.00 92.19 100 ALA A C 1
ATOM 808 O O . ALA A 1 100 ? 9.544 10.670 2.771 1.00 92.19 100 ALA A O 1
ATOM 809 N N . ARG A 1 101 ? 11.665 10.419 2.090 1.00 91.75 101 ARG A N 1
ATOM 810 C CA . ARG A 1 101 ? 11.960 11.861 2.059 1.00 91.75 101 ARG A CA 1
ATOM 811 C C . ARG A 1 101 ? 11.070 12.608 1.062 1.00 91.75 101 ARG A C 1
ATOM 813 O O . ARG A 1 101 ? 10.649 13.728 1.341 1.00 91.75 101 ARG A O 1
ATOM 820 N N . ARG A 1 102 ? 10.795 12.008 -0.100 1.00 91.94 102 ARG A N 1
ATOM 821 C CA . ARG A 1 102 ? 9.908 12.595 -1.117 1.00 91.94 102 ARG A CA 1
ATOM 822 C C . ARG A 1 102 ? 8.456 12.620 -0.651 1.00 91.94 102 ARG A C 1
ATOM 824 O O . ARG A 1 102 ? 7.819 13.659 -0.778 1.00 91.94 102 ARG A O 1
ATOM 831 N N . ALA A 1 103 ? 7.978 11.532 -0.053 1.00 90.81 103 ALA A N 1
ATOM 832 C CA . ALA A 1 103 ? 6.645 11.451 0.533 1.00 90.81 103 ALA A CA 1
ATOM 833 C C . ALA A 1 103 ? 6.447 12.494 1.650 1.00 90.81 103 ALA A C 1
ATOM 835 O O . ALA A 1 103 ? 5.485 13.257 1.605 1.00 90.81 103 ALA A O 1
ATOM 836 N N . ASP A 1 104 ? 7.408 12.624 2.571 1.00 91.00 104 ASP A N 1
ATOM 837 C CA . ASP A 1 104 ? 7.388 13.641 3.635 1.00 91.00 104 ASP A CA 1
ATOM 838 C C . ASP A 1 104 ? 7.386 15.078 3.063 1.00 91.00 104 ASP A C 1
ATOM 840 O O . ASP A 1 104 ? 6.669 15.967 3.541 1.00 91.00 104 ASP A O 1
ATOM 844 N N . ARG A 1 105 ? 8.161 15.325 1.996 1.00 90.62 105 ARG A N 1
ATOM 845 C CA . ARG A 1 105 ? 8.174 16.619 1.293 1.00 90.62 105 ARG A CA 1
ATOM 846 C C . ARG A 1 105 ? 6.834 16.904 0.612 1.00 90.62 105 ARG A C 1
ATOM 848 O O . ARG A 1 105 ? 6.338 18.023 0.720 1.00 90.62 105 ARG A O 1
ATOM 855 N N . ALA A 1 106 ? 6.246 15.918 -0.062 1.00 87.75 106 ALA A N 1
ATOM 856 C CA . ALA A 1 106 ? 4.943 16.043 -0.710 1.00 87.75 106 ALA A CA 1
ATOM 857 C C . ALA A 1 106 ? 3.834 16.318 0.316 1.00 87.75 106 ALA A C 1
ATOM 859 O O . ALA A 1 106 ? 3.028 17.225 0.107 1.00 87.75 106 ALA A O 1
ATOM 860 N N . ALA A 1 107 ? 3.854 15.620 1.456 1.00 86.94 107 ALA A N 1
ATOM 861 C CA . ALA A 1 107 ? 2.951 15.860 2.580 1.00 86.94 107 ALA A CA 1
ATOM 862 C C . ALA A 1 107 ? 3.026 17.314 3.067 1.00 86.94 107 ALA A C 1
ATOM 864 O O . ALA A 1 107 ? 2.006 17.973 3.251 1.00 86.94 107 ALA A O 1
ATOM 865 N N . THR A 1 108 ? 4.246 17.843 3.207 1.00 87.31 108 THR A N 1
ATOM 866 C CA . THR A 1 108 ? 4.475 19.232 3.633 1.00 87.31 108 THR A CA 1
ATOM 867 C C . THR A 1 108 ? 3.963 20.240 2.601 1.00 87.31 108 THR A C 1
ATOM 869 O O . THR A 1 108 ? 3.271 21.187 2.960 1.00 87.31 108 THR A O 1
ATOM 872 N N . LEU A 1 109 ? 4.271 20.037 1.315 1.00 86.94 109 LEU A N 1
ATOM 873 C CA . LEU A 1 109 ? 3.893 20.964 0.239 1.00 86.94 109 LEU A CA 1
ATOM 874 C C . LEU A 1 109 ? 2.381 21.015 -0.005 1.00 86.94 109 LEU A C 1
ATOM 876 O O . LEU A 1 109 ? 1.846 22.066 -0.341 1.00 86.94 109 LEU A O 1
ATOM 880 N N . THR A 1 110 ? 1.700 19.882 0.156 1.00 81.75 110 THR A N 1
ATOM 881 C CA . THR A 1 110 ? 0.254 19.752 -0.089 1.00 81.75 110 THR A CA 1
ATOM 882 C C . THR A 1 110 ? -0.584 19.884 1.184 1.00 81.75 110 THR A C 1
ATOM 884 O O . THR A 1 110 ? -1.814 19.820 1.115 1.00 81.75 110 THR A O 1
ATOM 887 N N . ASN A 1 111 ? 0.066 20.048 2.343 1.00 81.88 111 ASN A N 1
ATOM 888 C CA . ASN A 1 111 ? -0.545 19.976 3.670 1.00 81.88 111 ASN A CA 1
ATOM 889 C C . ASN A 1 111 ? -1.407 18.708 3.867 1.00 81.88 111 ASN A C 1
ATOM 891 O O . ASN A 1 111 ? -2.423 18.738 4.558 1.00 81.88 111 ASN A O 1
ATOM 895 N N . ASP A 1 112 ? -1.008 17.606 3.229 1.00 78.94 112 ASP A N 1
ATOM 896 C CA . ASP A 1 112 ? -1.690 16.313 3.258 1.00 78.94 112 ASP A CA 1
ATOM 897 C C . ASP A 1 112 ? -0.913 15.350 4.149 1.00 78.94 112 ASP A C 1
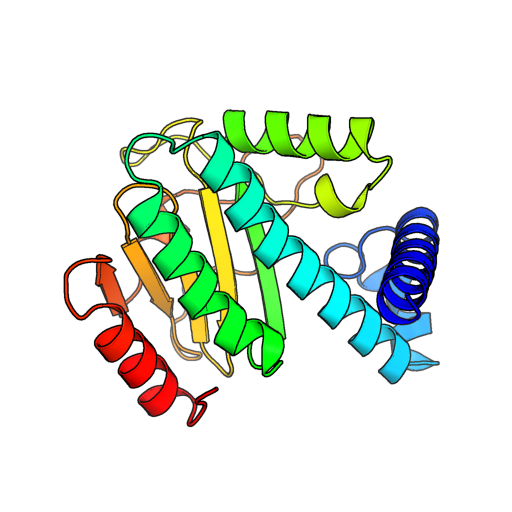ATOM 899 O O . ASP A 1 112 ? 0.107 14.773 3.760 1.00 78.94 112 ASP A O 1
ATOM 903 N N . LYS A 1 113 ? -1.376 15.180 5.386 1.00 77.69 113 LYS A N 1
ATOM 904 C CA . LYS A 1 113 ? -0.672 14.326 6.348 1.00 77.69 113 LYS A CA 1
ATOM 905 C C . LYS A 1 113 ? -0.781 12.845 6.002 1.00 77.69 113 LYS A C 1
ATOM 907 O O . LYS A 1 113 ? 0.082 12.083 6.439 1.00 77.69 113 LYS A O 1
ATOM 912 N N . SER A 1 114 ? -1.772 12.429 5.210 1.00 75.12 114 SER A N 1
ATOM 913 C CA . SER A 1 114 ? -1.906 11.029 4.793 1.00 75.12 114 SER A CA 1
ATOM 914 C C . SER A 1 114 ? -0.699 10.567 3.967 1.00 75.12 114 SER A C 1
ATOM 916 O O . SER A 1 114 ? -0.270 9.422 4.091 1.00 75.12 114 SER A O 1
ATOM 918 N N . LEU A 1 115 ? -0.055 11.487 3.237 1.00 80.38 115 LEU A N 1
ATOM 919 C CA . LEU A 1 115 ? 1.179 11.222 2.494 1.00 80.38 115 LEU A CA 1
ATOM 920 C C . LEU A 1 115 ? 2.403 10.998 3.401 1.00 80.38 115 LEU A C 1
ATOM 922 O O . LEU A 1 115 ? 3.419 10.485 2.946 1.00 80.38 115 LEU A O 1
ATOM 926 N N . SER A 1 116 ? 2.330 11.328 4.690 1.00 84.19 116 SER A N 1
ATOM 927 C CA . SER A 1 116 ? 3.378 10.964 5.659 1.00 84.19 116 SER A CA 1
ATOM 928 C C . SER A 1 116 ? 3.128 9.608 6.338 1.00 84.19 116 SER A C 1
ATOM 930 O O . SER A 1 116 ? 3.936 9.165 7.151 1.00 84.19 116 SER A O 1
ATOM 932 N N . MET A 1 117 ? 2.028 8.923 5.993 1.00 87.81 117 MET A N 1
ATOM 933 C CA . MET A 1 117 ? 1.636 7.640 6.581 1.00 87.81 117 MET A CA 1
ATOM 934 C C . MET A 1 117 ? 2.047 6.466 5.684 1.00 87.81 117 MET A C 1
ATOM 936 O O . MET A 1 117 ? 1.279 5.983 4.853 1.00 87.81 117 MET A O 1
ATOM 940 N N . PHE A 1 118 ? 3.278 5.999 5.881 1.00 93.38 118 PHE A N 1
ATOM 941 C CA . PHE A 1 118 ? 3.880 4.869 5.170 1.00 93.38 118 PHE A CA 1
ATOM 942 C C . PHE A 1 118 ? 4.855 4.115 6.085 1.00 93.38 118 PHE A C 1
ATOM 944 O O . PHE A 1 118 ? 5.370 4.671 7.049 1.00 93.38 118 PHE A O 1
ATOM 951 N N . GLY A 1 119 ? 5.153 2.856 5.778 1.00 95.00 119 GLY A N 1
ATOM 952 C CA . GLY A 1 119 ? 6.207 2.096 6.448 1.00 95.00 119 GLY A CA 1
ATOM 953 C C . GLY A 1 119 ? 7.597 2.433 5.908 1.00 95.00 119 GLY A C 1
ATOM 954 O O . GLY A 1 119 ? 7.766 2.804 4.745 1.00 95.00 119 GLY A O 1
ATOM 955 N N . ARG A 1 120 ? 8.625 2.259 6.732 1.00 94.38 120 ARG A N 1
ATOM 956 C CA . ARG A 1 120 ? 10.026 2.393 6.322 1.00 94.38 120 ARG A CA 1
ATOM 957 C C . ARG A 1 120 ? 10.598 1.045 5.919 1.00 94.38 120 ARG A C 1
ATOM 959 O O . ARG A 1 120 ? 10.497 0.065 6.651 1.00 94.38 120 ARG A O 1
ATOM 966 N N . LEU A 1 121 ? 11.227 1.001 4.757 1.00 93.38 121 LEU A N 1
ATOM 967 C CA . LEU A 1 121 ? 11.909 -0.179 4.256 1.00 93.38 121 LEU A CA 1
ATOM 968 C C . LEU A 1 121 ? 13.392 -0.129 4.639 1.00 93.38 121 LEU A C 1
ATOM 970 O O . LEU A 1 121 ? 14.058 0.888 4.431 1.00 93.38 121 LEU A O 1
ATOM 974 N N . GLY A 1 122 ? 13.905 -1.230 5.185 1.00 89.56 122 GLY A N 1
ATOM 975 C CA . GLY A 1 122 ? 15.329 -1.389 5.469 1.00 89.56 122 GLY A CA 1
ATOM 976 C C . GLY A 1 122 ? 16.194 -1.451 4.206 1.00 89.56 122 GLY A C 1
ATOM 977 O O . GLY A 1 122 ? 15.714 -1.694 3.099 1.00 89.56 122 GLY A O 1
ATOM 978 N N . SER A 1 123 ? 17.498 -1.249 4.380 1.00 81.75 123 SER A N 1
ATOM 979 C CA . SER A 1 123 ? 18.514 -1.532 3.359 1.00 81.75 123 SER A CA 1
ATOM 980 C C . SER A 1 123 ? 19.048 -2.957 3.515 1.00 81.75 123 SER A C 1
ATOM 982 O O . SER A 1 123 ? 19.175 -3.433 4.639 1.00 81.75 123 SER A O 1
ATOM 984 N N . GLY A 1 124 ? 19.422 -3.617 2.416 1.00 72.25 124 GLY A N 1
ATOM 985 C CA . GLY A 1 124 ? 19.941 -4.992 2.441 1.00 72.25 124 GLY A CA 1
ATOM 986 C C . GLY A 1 124 ? 19.332 -5.876 1.353 1.00 72.25 124 GLY A C 1
ATOM 987 O O . GLY A 1 124 ? 18.434 -5.451 0.628 1.00 72.25 124 GLY A O 1
ATOM 988 N N . SER A 1 125 ? 19.842 -7.102 1.195 1.00 66.69 125 SER A N 1
ATOM 989 C CA . SER A 1 125 ? 19.375 -8.067 0.178 1.00 66.69 125 SER A CA 1
ATOM 990 C C . SER A 1 125 ? 19.351 -7.503 -1.257 1.00 66.69 125 SER A C 1
ATOM 992 O O . SER A 1 125 ? 18.400 -7.709 -2.011 1.00 66.69 125 SER A O 1
ATOM 994 N N . GLY A 1 126 ? 20.380 -6.728 -1.622 1.00 61.91 126 GLY A N 1
ATOM 995 C CA . GLY A 1 126 ? 20.486 -6.078 -2.935 1.00 61.91 126 GLY A CA 1
ATOM 996 C C . GLY A 1 126 ? 19.596 -4.843 -3.120 1.00 61.91 126 GLY A C 1
ATOM 997 O O . GLY A 1 126 ? 19.476 -4.354 -4.241 1.00 61.91 126 GLY A O 1
ATOM 998 N N . ARG A 1 127 ? 18.968 -4.326 -2.052 1.00 71.81 127 ARG A N 1
ATOM 999 C CA . ARG A 1 127 ? 18.119 -3.129 -2.104 1.00 71.81 127 ARG A CA 1
ATOM 1000 C C . ARG A 1 127 ? 18.745 -1.906 -1.458 1.00 71.81 127 ARG A C 1
ATOM 1002 O O . ARG A 1 127 ? 19.354 -1.970 -0.391 1.00 71.81 127 ARG A O 1
ATOM 1009 N N . SER A 1 128 ? 18.533 -0.789 -2.141 1.00 70.75 128 SER A N 1
ATOM 1010 C CA . SER A 1 128 ? 19.013 0.549 -1.812 1.00 70.75 128 SER A CA 1
ATOM 1011 C C . SER A 1 128 ? 17.886 1.454 -1.305 1.00 70.75 128 SER A C 1
ATOM 1013 O O . SER A 1 128 ? 16.705 1.110 -1.369 1.00 70.75 128 SER A O 1
ATOM 1015 N N . SER A 1 129 ? 18.265 2.660 -0.882 1.00 79.12 129 SER A N 1
ATOM 1016 C CA . SER A 1 129 ? 17.384 3.759 -0.463 1.00 79.12 129 SER A CA 1
ATOM 1017 C C . SER A 1 129 ? 16.257 4.112 -1.439 1.00 79.12 129 SER A C 1
ATOM 1019 O O . SER A 1 129 ? 15.252 4.683 -1.017 1.00 79.12 129 SER A O 1
ATOM 1021 N N . GLN A 1 130 ? 16.413 3.777 -2.720 1.00 81.62 130 GLN A N 1
ATOM 1022 C CA . GLN A 1 130 ? 15.467 4.113 -3.786 1.00 81.62 130 GLN A CA 1
ATOM 1023 C C . GLN A 1 130 ? 14.295 3.130 -3.874 1.00 81.62 130 GLN A C 1
ATOM 1025 O O . GLN A 1 130 ? 13.280 3.419 -4.502 1.00 81.62 130 GLN A O 1
ATOM 1030 N N . HIS A 1 131 ? 14.411 1.967 -3.236 1.00 89.25 131 HIS A N 1
ATOM 1031 C CA . HIS A 1 131 ? 13.399 0.930 -3.326 1.00 89.25 131 HIS A CA 1
ATOM 1032 C C . HIS A 1 131 ? 12.138 1.275 -2.534 1.00 89.25 131 HIS A C 1
ATOM 1034 O O . HIS A 1 131 ? 12.186 1.768 -1.414 1.00 89.25 131 HIS A O 1
ATOM 1040 N N . ALA A 1 132 ? 11.003 0.923 -3.110 1.00 93.38 132 ALA A N 1
ATOM 1041 C CA . ALA A 1 132 ? 9.679 0.958 -2.511 1.00 93.38 132 ALA A CA 1
ATOM 1042 C C . ALA A 1 132 ? 8.923 -0.345 -2.801 1.00 93.38 132 ALA A C 1
ATOM 1044 O O . ALA A 1 132 ? 9.117 -0.942 -3.871 1.00 93.38 132 ALA A O 1
ATOM 1045 N N . ALA A 1 133 ? 8.039 -0.737 -1.889 1.00 95.25 133 ALA A N 1
ATOM 1046 C CA . ALA A 1 133 ? 7.096 -1.834 -2.064 1.00 95.25 133 ALA A CA 1
ATOM 1047 C C . ALA A 1 133 ? 5.678 -1.378 -1.704 1.00 95.25 133 ALA A C 1
ATOM 1049 O O . ALA A 1 133 ? 5.463 -0.792 -0.644 1.00 95.25 133 ALA A O 1
ATOM 1050 N N . LEU A 1 134 ? 4.711 -1.673 -2.567 1.00 97.31 134 LEU A N 1
ATOM 1051 C CA . LEU A 1 134 ? 3.290 -1.553 -2.265 1.00 97.31 134 LEU A CA 1
ATOM 1052 C C . LEU A 1 134 ? 2.783 -2.906 -1.773 1.00 97.31 134 LEU A C 1
ATOM 1054 O O . LEU A 1 134 ? 2.788 -3.877 -2.526 1.00 97.31 134 LEU A O 1
ATOM 1058 N N . ILE A 1 135 ? 2.344 -2.962 -0.520 1.00 97.88 135 ILE A N 1
ATOM 1059 C CA . ILE A 1 135 ? 1.749 -4.145 0.099 1.00 97.88 135 ILE A CA 1
ATOM 1060 C C . ILE A 1 135 ? 0.234 -3.967 0.057 1.00 97.88 135 ILE A C 1
ATOM 1062 O O . ILE A 1 135 ? -0.279 -2.963 0.548 1.00 97.88 135 ILE A O 1
ATOM 1066 N N . MET A 1 136 ? -0.490 -4.923 -0.513 1.00 98.31 136 MET A N 1
ATOM 1067 C CA . MET A 1 136 ? -1.935 -4.826 -0.697 1.00 98.31 136 MET A CA 1
ATOM 1068 C C . MET A 1 136 ? -2.657 -6.141 -0.417 1.00 98.31 136 MET A C 1
ATOM 1070 O O . MET A 1 136 ? -2.073 -7.221 -0.522 1.00 98.31 136 MET A O 1
ATOM 1074 N N . LYS A 1 137 ? -3.937 -6.035 -0.058 1.00 98.25 137 LYS A N 1
ATOM 1075 C CA . LYS A 1 137 ? -4.853 -7.161 0.126 1.00 98.25 137 LYS A CA 1
ATOM 1076 C C . LYS A 1 137 ? -5.873 -7.212 -1.003 1.00 98.25 137 LYS A C 1
ATOM 1078 O O . LYS A 1 137 ? -6.528 -6.210 -1.268 1.00 98.25 137 LYS A O 1
ATOM 1083 N N . ILE A 1 138 ? -6.015 -8.382 -1.623 1.00 98.19 138 ILE A N 1
ATOM 1084 C CA . ILE A 1 138 ? -7.082 -8.695 -2.584 1.00 98.19 138 ILE A CA 1
ATOM 1085 C C . ILE A 1 138 ? -7.648 -10.057 -2.198 1.00 98.19 138 ILE A C 1
ATOM 1087 O O . ILE A 1 138 ? -6.952 -11.067 -2.309 1.00 98.19 138 ILE A O 1
ATOM 1091 N N . GLY A 1 139 ? -8.888 -10.080 -1.707 1.00 96.06 139 GLY A N 1
ATOM 1092 C CA . GLY A 1 139 ? -9.436 -11.254 -1.026 1.00 96.06 139 GLY A CA 1
ATOM 1093 C C . GLY A 1 139 ? -8.477 -11.757 0.060 1.00 96.06 139 GLY A C 1
ATOM 1094 O O . GLY A 1 139 ? -7.987 -10.984 0.884 1.00 96.06 139 GLY A O 1
ATOM 1095 N N . ASP A 1 140 ? -8.153 -13.043 -0.010 1.00 95.19 140 ASP A N 1
ATOM 1096 C CA . ASP A 1 140 ? -7.242 -13.727 0.910 1.00 95.19 140 ASP A CA 1
ATOM 1097 C C . ASP A 1 140 ? -5.750 -13.557 0.575 1.00 95.19 140 ASP A C 1
ATOM 1099 O O . ASP A 1 140 ? -4.885 -14.058 1.300 1.00 95.19 140 ASP A O 1
ATOM 1103 N N . LEU A 1 141 ? -5.422 -12.842 -0.505 1.00 97.94 141 LEU A N 1
ATOM 1104 C CA . LEU A 1 141 ? -4.042 -12.628 -0.930 1.00 97.94 141 LEU A CA 1
ATOM 1105 C C . LEU A 1 141 ? -3.422 -11.421 -0.244 1.00 97.94 141 LEU A C 1
ATOM 1107 O O . LEU A 1 141 ? -4.019 -10.348 -0.184 1.00 97.94 141 LEU A O 1
ATOM 1111 N N . THR A 1 142 ? -2.173 -11.575 0.182 1.00 98.19 142 THR A N 1
ATOM 1112 C CA . THR A 1 142 ? -1.245 -10.461 0.387 1.00 98.19 142 THR A CA 1
ATOM 1113 C C . THR A 1 142 ? -0.343 -10.369 -0.832 1.00 98.19 142 THR A C 1
ATOM 1115 O O . THR A 1 142 ? 0.304 -11.352 -1.185 1.00 98.19 142 THR A O 1
ATOM 1118 N N . ILE A 1 143 ? -0.267 -9.200 -1.460 1.00 98.12 143 ILE A N 1
ATOM 1119 C CA . ILE A 1 143 ? 0.579 -8.962 -2.630 1.00 98.12 143 ILE A CA 1
ATOM 1120 C C . ILE A 1 143 ? 1.562 -7.838 -2.316 1.00 98.12 143 ILE A C 1
ATOM 1122 O O . ILE A 1 143 ? 1.148 -6.779 -1.856 1.00 98.12 143 ILE A O 1
ATOM 1126 N N . ALA A 1 144 ? 2.849 -8.053 -2.581 1.00 97.31 144 ALA A N 1
ATOM 1127 C CA . ALA A 1 144 ? 3.874 -7.015 -2.563 1.00 97.31 144 ALA A CA 1
ATOM 1128 C C . ALA A 1 144 ? 4.341 -6.709 -3.994 1.00 97.31 144 ALA A C 1
ATOM 1130 O O . ALA A 1 144 ? 5.018 -7.525 -4.624 1.00 97.31 144 ALA A O 1
ATOM 1131 N N . GLU A 1 145 ? 3.982 -5.528 -4.492 1.00 96.38 145 GLU A N 1
ATOM 1132 C CA . GLU A 1 145 ? 4.431 -4.958 -5.765 1.00 96.38 145 GLU A CA 1
ATOM 1133 C C . GLU A 1 145 ? 5.693 -4.126 -5.529 1.00 96.38 145 GLU A C 1
ATOM 1135 O O . GLU A 1 145 ? 5.672 -3.128 -4.806 1.00 96.38 145 GLU A O 1
ATOM 1140 N N . TRP A 1 146 ? 6.809 -4.522 -6.138 1.00 94.12 146 TRP A N 1
ATOM 1141 C CA . TRP A 1 146 ? 8.073 -3.818 -5.973 1.00 94.12 146 TRP A CA 1
ATOM 1142 C C . TRP A 1 146 ? 8.340 -2.820 -7.086 1.00 94.12 146 TRP A C 1
ATOM 1144 O O . TRP A 1 146 ? 8.276 -3.144 -8.272 1.00 94.12 146 TRP A O 1
ATOM 1154 N N . SER A 1 147 ? 8.798 -1.637 -6.674 1.00 90.00 147 SER A N 1
ATOM 1155 C CA . SER A 1 147 ? 9.368 -0.638 -7.580 1.00 90.00 147 SER A CA 1
ATOM 1156 C C . SER A 1 147 ? 10.510 -1.246 -8.430 1.00 90.00 147 SER A C 1
ATOM 1158 O O . SER A 1 147 ? 10.401 -1.464 -9.632 1.00 90.00 147 SER A O 1
ATOM 1160 N N . HIS A 1 148 ? 11.617 -1.631 -7.806 1.00 76.69 148 HIS A N 1
ATOM 1161 C CA . HIS A 1 148 ? 12.803 -2.072 -8.540 1.00 76.69 148 HIS A CA 1
ATOM 1162 C C . HIS A 1 148 ? 12.812 -3.587 -8.779 1.00 76.69 148 HIS A C 1
ATOM 1164 O O . HIS A 1 148 ? 12.253 -4.368 -8.001 1.00 76.69 148 HIS A O 1
ATOM 1170 N N . ASN A 1 149 ? 13.491 -3.994 -9.855 1.00 68.44 149 ASN A N 1
ATOM 1171 C CA . ASN A 1 149 ? 13.560 -5.358 -10.406 1.00 68.44 149 ASN A CA 1
ATOM 1172 C C . ASN A 1 149 ? 12.241 -5.891 -10.975 1.00 68.44 149 ASN A C 1
ATOM 1174 O O . ASN A 1 149 ? 12.190 -7.027 -11.441 1.00 68.44 149 ASN A O 1
ATOM 1178 N N . GLY A 1 150 ? 11.187 -5.071 -10.952 1.00 66.44 150 GLY A N 1
ATOM 1179 C CA . GLY A 1 150 ? 9.901 -5.389 -11.542 1.00 66.44 150 GLY A CA 1
ATOM 1180 C C . GLY A 1 150 ? 9.282 -6.669 -11.015 1.00 66.44 150 GLY A C 1
ATOM 1181 O O . GLY A 1 150 ? 8.742 -7.416 -11.815 1.00 66.44 150 GLY A O 1
ATOM 1182 N N . LYS A 1 151 ? 9.37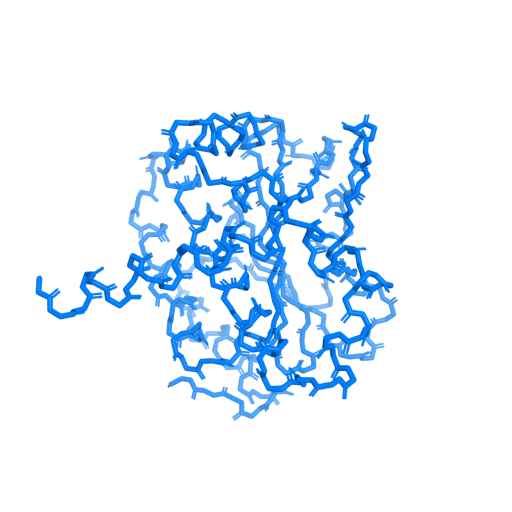7 -6.942 -9.711 1.00 88.69 151 LYS A N 1
ATOM 1183 C CA . LYS A 1 151 ? 8.847 -8.179 -9.132 1.00 88.69 151 LYS A CA 1
ATOM 1184 C C . LYS A 1 151 ? 7.550 -7.955 -8.366 1.00 88.69 151 LYS A C 1
ATOM 1186 O O . LYS A 1 151 ? 7.429 -6.983 -7.625 1.00 88.69 151 LYS A O 1
ATOM 1191 N N . PHE A 1 152 ? 6.646 -8.919 -8.464 1.00 95.44 152 PHE A N 1
ATOM 1192 C CA . PHE A 1 152 ? 5.534 -9.081 -7.534 1.00 95.44 152 PHE A CA 1
ATOM 1193 C C . PHE A 1 152 ? 5.724 -10.358 -6.711 1.00 95.44 152 PHE A C 1
ATOM 1195 O O . PHE A 1 152 ? 6.296 -11.343 -7.186 1.00 95.44 152 PHE A O 1
ATOM 1202 N N . ASN A 1 153 ? 5.234 -10.334 -5.476 1.00 96.94 153 ASN A N 1
ATOM 1203 C CA . ASN A 1 153 ? 5.278 -11.440 -4.523 1.00 96.94 153 ASN A CA 1
ATOM 1204 C C . ASN A 1 153 ? 3.890 -11.631 -3.914 1.00 96.94 153 ASN A C 1
ATOM 1206 O O . ASN A 1 153 ? 3.250 -10.642 -3.571 1.00 96.94 153 ASN A O 1
ATOM 1210 N N . ILE A 1 154 ? 3.413 -12.871 -3.820 1.00 97.94 154 ILE A N 1
ATOM 1211 C CA . ILE A 1 154 ? 2.036 -13.202 -3.448 1.00 97.94 154 ILE A CA 1
ATOM 1212 C C . ILE A 1 154 ? 2.027 -14.319 -2.410 1.00 97.94 154 ILE A C 1
ATOM 1214 O O . ILE A 1 154 ? 2.516 -15.423 -2.656 1.00 97.94 154 ILE A O 1
ATOM 1218 N N . TRP A 1 155 ? 1.397 -14.029 -1.280 1.00 98.00 155 TRP A N 1
ATOM 1219 C CA . TRP A 1 155 ? 1.092 -14.986 -0.226 1.00 98.00 155 TRP A CA 1
ATOM 1220 C C . TRP A 1 155 ? -0.421 -15.179 -0.160 1.00 98.00 155 TRP A C 1
ATOM 1222 O O . TRP A 1 155 ? -1.165 -14.198 -0.206 1.00 98.00 155 TRP A O 1
ATOM 1232 N N . GLY A 1 156 ? -0.874 -16.420 -0.030 1.00 96.31 156 GLY A N 1
ATOM 1233 C CA . GLY A 1 156 ? -2.258 -16.750 0.297 1.00 96.31 156 GLY A CA 1
ATOM 1234 C C . GLY A 1 156 ? -2.508 -16.786 1.807 1.00 96.31 156 GLY A C 1
ATOM 1235 O O . GLY A 1 156 ? -1.584 -16.708 2.617 1.00 96.31 156 GLY A O 1
ATOM 1236 N N . LEU A 1 157 ? -3.770 -16.969 2.203 1.00 87.69 157 LEU A N 1
ATOM 1237 C CA . LEU A 1 157 ? -4.193 -16.988 3.612 1.00 87.69 157 LEU A CA 1
ATOM 1238 C C . LEU A 1 157 ? -3.467 -18.038 4.470 1.00 87.69 157 LEU A C 1
ATOM 1240 O O . LEU A 1 157 ? -3.232 -17.819 5.654 1.00 87.69 157 LEU A O 1
ATOM 1244 N N . LYS A 1 158 ? -3.120 -19.190 3.884 1.00 90.38 158 LYS A N 1
ATOM 1245 C CA . LYS A 1 158 ? -2.469 -20.301 4.601 1.00 90.38 158 LYS A CA 1
ATOM 1246 C C . LYS A 1 158 ? -0.957 -20.118 4.764 1.00 90.38 158 LYS A C 1
ATOM 1248 O O . LYS A 1 158 ? -0.328 -20.899 5.482 1.00 90.38 158 LYS A O 1
ATOM 1253 N N . ASP A 1 159 ? -0.372 -19.104 4.132 1.00 93.81 159 ASP A N 1
ATOM 1254 C CA . ASP A 1 159 ? 1.061 -18.852 4.205 1.00 93.81 159 ASP A CA 1
ATOM 1255 C C . ASP A 1 159 ? 1.410 -18.128 5.507 1.00 93.81 159 ASP A C 1
ATOM 1257 O O . ASP A 1 159 ? 1.121 -16.947 5.694 1.00 93.81 159 ASP A O 1
ATOM 1261 N N . LYS A 1 160 ? 2.094 -18.834 6.413 1.00 85.50 160 LYS A N 1
ATOM 1262 C CA . LYS A 1 160 ? 2.419 -18.355 7.772 1.00 85.50 160 LYS A CA 1
ATOM 1263 C C . LYS A 1 160 ? 3.285 -17.091 7.821 1.00 85.50 160 LYS A C 1
ATOM 1265 O O . LYS A 1 160 ? 3.363 -16.451 8.865 1.00 85.50 160 LYS A O 1
ATOM 1270 N N . HIS A 1 161 ? 3.957 -16.757 6.723 1.00 87.38 161 HIS A N 1
ATOM 1271 C CA . HIS A 1 161 ? 4.928 -15.666 6.645 1.00 87.38 161 HIS A CA 1
ATOM 1272 C C . HIS A 1 161 ? 4.481 -14.540 5.711 1.00 87.38 161 HIS A C 1
ATOM 1274 O O . HIS A 1 161 ? 5.324 -13.814 5.186 1.00 87.38 161 HIS A O 1
ATOM 1280 N N . HIS A 1 162 ? 3.173 -14.383 5.479 1.00 91.75 162 HIS A N 1
ATOM 1281 C CA . HIS A 1 162 ? 2.706 -13.208 4.755 1.00 91.75 162 HIS A CA 1
ATOM 1282 C C . HIS A 1 162 ? 3.045 -11.934 5.554 1.00 91.75 162 HIS A C 1
ATOM 1284 O O . HIS A 1 162 ? 2.853 -11.895 6.775 1.00 91.75 162 HIS A O 1
ATOM 1290 N N . PRO A 1 163 ? 3.519 -10.864 4.900 1.00 92.00 163 PRO A N 1
ATOM 1291 C CA . PRO A 1 163 ? 3.837 -9.634 5.605 1.00 92.00 163 PRO A CA 1
ATOM 1292 C C . PRO A 1 163 ? 2.548 -9.011 6.168 1.00 92.00 163 PRO A C 1
ATOM 1294 O O . PRO A 1 163 ? 1.522 -8.973 5.476 1.00 92.00 163 PRO A O 1
ATOM 1297 N N . PRO A 1 164 ? 2.545 -8.543 7.426 1.00 92.62 164 PRO A N 1
ATOM 1298 C CA . PRO A 1 164 ? 1.431 -7.772 7.955 1.00 92.62 164 PRO A CA 1
ATOM 1299 C C . PRO A 1 164 ? 1.438 -6.378 7.324 1.00 92.62 164 PRO A C 1
ATO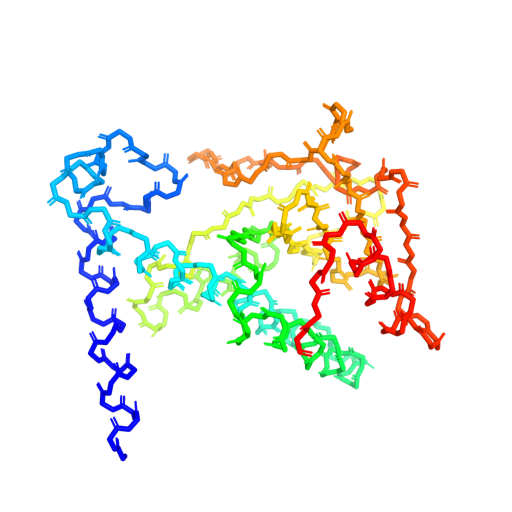M 1301 O O . PRO A 1 164 ? 2.495 -5.822 7.039 1.00 92.62 164 PRO A O 1
ATOM 1304 N N . LEU A 1 165 ? 0.258 -5.797 7.127 1.00 94.56 165 LEU A N 1
ATOM 1305 C CA . LEU A 1 165 ? 0.150 -4.399 6.720 1.00 94.56 165 LEU A CA 1
ATOM 1306 C C . LEU A 1 165 ? 0.321 -3.473 7.930 1.00 94.56 165 LEU A C 1
ATOM 1308 O O . LEU A 1 165 ? 0.226 -3.897 9.082 1.00 94.56 165 LEU A O 1
ATOM 1312 N N . PHE A 1 166 ? 0.524 -2.186 7.645 1.00 94.81 166 PHE A N 1
ATOM 1313 C CA . PHE A 1 166 ? 0.441 -1.091 8.617 1.00 94.81 166 PHE A CA 1
ATOM 1314 C C . PHE A 1 166 ? 1.499 -1.098 9.725 1.00 94.81 166 PHE A C 1
ATOM 1316 O O . PHE A 1 166 ? 1.350 -0.374 10.709 1.00 94.81 166 PHE A O 1
ATOM 1323 N N . ARG A 1 167 ? 2.600 -1.851 9.576 1.00 93.88 167 ARG A N 1
ATOM 1324 C CA . ARG A 1 167 ? 3.765 -1.629 10.441 1.00 93.88 167 ARG A CA 1
ATOM 1325 C C . ARG A 1 167 ? 4.281 -0.208 10.240 1.00 93.88 167 ARG A C 1
ATOM 1327 O O . ARG A 1 167 ? 4.568 0.204 9.111 1.00 93.88 167 ARG A O 1
ATOM 1334 N N . HIS A 1 168 ? 4.353 0.503 11.355 1.00 90.38 168 HIS A N 1
ATOM 1335 C CA . HIS A 1 168 ? 4.827 1.868 11.443 1.00 90.38 168 HIS A CA 1
ATOM 1336 C C . HIS A 1 168 ? 5.384 2.121 12.844 1.00 90.38 168 HIS A C 1
ATOM 1338 O O . HIS A 1 168 ? 4.645 2.118 13.833 1.00 90.38 168 HIS A O 1
ATOM 1344 N N . ASN A 1 169 ? 6.685 2.367 12.935 1.00 85.44 169 ASN A N 1
ATOM 1345 C CA . ASN A 1 169 ? 7.357 2.729 14.170 1.00 85.44 169 ASN A CA 1
ATOM 1346 C C . ASN A 1 169 ? 7.663 4.229 14.207 1.00 85.44 169 ASN A C 1
ATOM 1348 O O . ASN A 1 169 ? 8.068 4.848 13.225 1.00 85.44 169 ASN A O 1
ATOM 1352 N N . SER A 1 170 ? 7.537 4.823 15.392 1.00 73.25 170 SER A N 1
ATOM 1353 C CA . SER A 1 170 ? 7.817 6.246 15.612 1.00 73.25 170 SER A CA 1
ATOM 1354 C C . SER A 1 170 ? 9.312 6.593 15.620 1.00 73.25 170 SER A C 1
ATOM 1356 O O . SER A 1 170 ? 9.666 7.769 15.644 1.00 73.25 170 SER A O 1
ATOM 1358 N N . ARG A 1 171 ? 10.209 5.596 15.594 1.00 76.50 171 ARG A N 1
ATOM 1359 C CA . ARG A 1 171 ? 11.662 5.770 15.775 1.00 76.50 171 ARG A CA 1
ATOM 1360 C C . ARG A 1 171 ? 12.431 5.954 14.464 1.00 76.50 171 ARG A C 1
ATOM 1362 O O . ARG A 1 171 ? 13.657 5.968 14.485 1.00 76.50 171 ARG A O 1
ATOM 1369 N N . ARG A 1 172 ? 11.731 6.096 13.330 1.00 75.56 172 ARG A N 1
ATOM 1370 C CA . ARG A 1 172 ? 12.314 6.148 11.972 1.00 75.56 172 ARG A CA 1
ATOM 1371 C C . ARG A 1 172 ? 13.234 4.959 11.647 1.00 75.56 172 ARG A C 1
ATOM 1373 O O . ARG A 1 172 ? 14.058 5.054 10.740 1.00 75.56 172 ARG A O 1
ATOM 1380 N N . LEU A 1 173 ? 13.080 3.848 12.365 1.00 86.25 173 LEU A N 1
ATOM 1381 C CA . LEU A 1 173 ? 13.767 2.596 12.071 1.00 86.25 173 LEU A CA 1
ATOM 1382 C C . LEU A 1 173 ? 13.049 1.876 10.919 1.00 86.25 173 LEU A C 1
ATOM 1384 O O . LEU A 1 173 ? 11.918 2.243 10.592 1.00 86.25 173 LEU A O 1
ATOM 1388 N N . PRO A 1 174 ? 13.669 0.869 10.288 1.00 91.38 174 PRO A N 1
ATOM 1389 C CA . PRO A 1 174 ? 12.967 0.001 9.349 1.00 91.38 174 PRO A CA 1
ATOM 1390 C C . PRO A 1 174 ? 11.749 -0.684 9.993 1.00 91.38 174 PRO A C 1
ATOM 1392 O O . PRO A 1 174 ? 11.865 -1.285 11.057 1.00 91.38 174 PRO A O 1
ATOM 1395 N N . ASP A 1 175 ? 10.594 -0.597 9.333 1.00 95.00 175 ASP A N 1
ATOM 1396 C CA . ASP A 1 175 ? 9.364 -1.339 9.654 1.00 95.00 175 ASP A CA 1
ATOM 1397 C C . ASP A 1 175 ? 9.324 -2.716 8.982 1.00 95.00 175 ASP A C 1
ATOM 1399 O O . ASP A 1 175 ? 8.709 -3.660 9.491 1.00 95.00 175 ASP A O 1
ATOM 1403 N N . TYR A 1 176 ? 9.967 -2.809 7.818 1.00 94.00 176 TYR A N 1
ATOM 1404 C CA . TYR A 1 176 ? 10.032 -4.008 6.994 1.00 94.00 176 TYR A CA 1
ATOM 1405 C C . TYR A 1 176 ? 11.475 -4.299 6.611 1.00 94.00 176 TYR A C 1
ATOM 1407 O O . TYR A 1 176 ? 12.169 -3.427 6.068 1.00 94.00 176 TYR A O 1
ATOM 1415 N N . ASP A 1 177 ? 11.902 -5.542 6.820 1.00 92.12 177 ASP A N 1
ATOM 1416 C CA . ASP A 1 177 ? 13.077 -6.060 6.138 1.00 92.12 177 ASP A CA 1
ATOM 1417 C C . ASP A 1 177 ? 12.714 -6.413 4.678 1.00 92.12 177 ASP A C 1
ATOM 14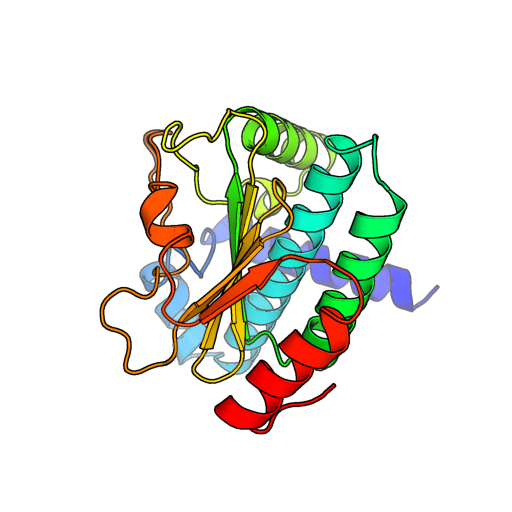19 O O . ASP A 1 177 ? 11.665 -7.017 4.427 1.00 92.12 177 ASP A O 1
ATOM 1423 N N . PRO A 1 178 ? 13.548 -6.064 3.678 1.00 90.94 178 PRO A N 1
ATOM 1424 C CA . PRO A 1 178 ? 13.282 -6.408 2.285 1.00 90.94 178 PRO A CA 1
ATOM 1425 C C . PRO A 1 178 ? 12.998 -7.894 2.022 1.00 90.94 178 PRO A C 1
ATOM 1427 O O . PRO A 1 178 ? 12.233 -8.201 1.106 1.00 90.94 178 PRO A O 1
ATOM 1430 N N . SER A 1 179 ? 13.611 -8.809 2.778 1.00 89.94 179 SER A N 1
ATOM 1431 C CA . SER A 1 179 ? 13.450 -10.258 2.601 1.00 89.94 179 SER A CA 1
ATOM 1432 C C . SER A 1 179 ? 12.041 -10.748 2.948 1.00 89.94 179 SER A C 1
ATOM 1434 O O . SER A 1 179 ? 11.524 -11.633 2.260 1.00 89.94 179 SER A O 1
ATOM 1436 N N . GLU A 1 180 ? 11.370 -10.109 3.914 1.00 91.12 180 GLU A N 1
ATOM 1437 C CA . GLU A 1 180 ? 9.975 -10.398 4.290 1.00 91.12 180 GLU A CA 1
ATOM 1438 C C . GLU A 1 180 ? 9.004 -10.158 3.130 1.00 91.12 180 GLU A C 1
ATOM 1440 O O . GLU A 1 180 ? 7.925 -10.739 3.064 1.00 91.12 180 GLU A O 1
ATOM 1445 N N . LEU A 1 181 ? 9.400 -9.297 2.196 1.00 93.19 181 LEU A N 1
ATOM 1446 C CA . LEU A 1 181 ? 8.592 -8.857 1.071 1.00 93.19 181 LEU A CA 1
ATOM 1447 C C . LEU A 1 181 ? 9.029 -9.511 -0.263 1.00 93.19 181 LEU A C 1
ATOM 1449 O O . LEU A 1 181 ? 8.503 -9.144 -1.315 1.00 93.19 181 LEU A O 1
ATOM 1453 N N . MET A 1 182 ? 9.975 -10.462 -0.261 1.00 88.19 182 MET A N 1
ATOM 1454 C CA . MET A 1 182 ? 10.558 -11.073 -1.477 1.00 88.19 182 MET A CA 1
ATOM 1455 C C . MET A 1 182 ? 10.395 -12.581 -1.630 1.00 88.19 182 MET A C 1
ATOM 1457 O O . MET A 1 182 ? 10.526 -13.084 -2.742 1.00 88.19 182 MET A O 1
ATOM 1461 N N . ASN A 1 183 ? 10.175 -13.304 -0.538 1.00 86.19 183 ASN A N 1
ATOM 1462 C CA . ASN A 1 183 ? 10.241 -14.765 -0.536 1.00 86.19 183 ASN A CA 1
ATOM 1463 C C . ASN A 1 183 ? 8.841 -15.374 -0.467 1.00 86.19 183 ASN A C 1
ATOM 1465 O O . ASN A 1 183 ? 8.551 -16.233 0.364 1.00 86.19 183 ASN A O 1
ATOM 1469 N N . ALA A 1 184 ? 7.953 -14.871 -1.320 1.00 94.06 184 ALA A N 1
ATOM 1470 C CA . ALA A 1 184 ? 6.613 -15.411 -1.443 1.00 94.06 184 ALA A CA 1
ATOM 1471 C C . ALA A 1 184 ? 6.618 -16.780 -2.140 1.00 94.06 184 ALA A C 1
ATOM 1473 O O . ALA A 1 184 ? 7.404 -16.976 -3.073 1.00 94.06 184 ALA A O 1
ATOM 1474 N N . PRO A 1 185 ? 5.694 -17.691 -1.779 1.00 94.88 185 PRO A N 1
ATOM 1475 C CA . PRO A 1 185 ? 5.506 -18.950 -2.502 1.00 94.88 185 PRO A CA 1
ATOM 1476 C C . PRO A 1 185 ? 5.201 -18.746 -3.988 1.00 94.88 185 PRO A C 1
ATOM 1478 O O . PRO A 1 185 ? 5.618 -19.543 -4.827 1.00 94.88 185 PRO A O 1
ATOM 1481 N N . VAL A 1 186 ? 4.503 -17.658 -4.326 1.00 95.56 186 VAL A N 1
ATOM 1482 C CA . VAL A 1 186 ? 4.255 -17.251 -5.708 1.00 95.56 186 VAL A CA 1
ATOM 1483 C C . VAL A 1 186 ? 4.907 -15.898 -5.957 1.00 95.56 186 VAL A C 1
ATOM 1485 O O . VAL A 1 186 ? 4.621 -14.914 -5.280 1.00 95.56 186 VAL A O 1
ATOM 1488 N N . SER A 1 187 ? 5.764 -15.827 -6.970 1.00 95.19 187 SER A N 1
ATOM 1489 C CA . SER A 1 187 ? 6.389 -14.580 -7.407 1.00 95.19 187 SER A CA 1
ATOM 1490 C C . SER A 1 187 ? 6.552 -14.538 -8.925 1.00 95.19 187 SER A C 1
ATOM 1492 O O . SER A 1 187 ? 6.412 -15.544 -9.633 1.00 95.19 187 SER A O 1
ATOM 1494 N N . GLY A 1 188 ? 6.810 -13.349 -9.456 1.00 93.44 188 GLY A N 1
ATOM 1495 C CA . GLY A 1 188 ? 7.048 -13.159 -10.880 1.00 93.44 188 GLY A CA 1
ATOM 1496 C C . GLY A 1 188 ? 7.634 -11.795 -11.191 1.00 93.44 188 GLY A C 1
ATOM 1497 O O . GLY A 1 188 ? 7.679 -10.921 -10.329 1.00 93.44 188 GLY A O 1
ATOM 1498 N N . SER A 1 189 ? 8.085 -11.637 -12.435 1.00 92.38 189 SER A N 1
ATOM 1499 C CA . SER A 1 189 ? 8.606 -10.377 -12.961 1.00 92.38 189 SER A CA 1
ATOM 1500 C C . SER A 1 189 ? 7.643 -9.772 -13.986 1.00 92.38 189 SER A C 1
ATOM 1502 O O . SER A 1 189 ? 6.968 -10.505 -14.711 1.00 92.38 189 SER A O 1
ATOM 1504 N N . HIS A 1 190 ? 7.643 -8.445 -14.098 1.00 91.44 190 HIS A N 1
ATOM 1505 C CA . HIS A 1 190 ? 6.887 -7.629 -15.054 1.00 91.44 190 HIS A CA 1
ATOM 1506 C C . HIS A 1 190 ? 7.484 -7.691 -16.466 1.00 91.44 190 HIS A C 1
ATOM 1508 O O . HIS A 1 190 ? 7.869 -6.683 -17.051 1.00 91.44 190 HIS A O 1
ATOM 1514 N N . MET A 1 191 ? 7.623 -8.908 -16.988 1.00 88.94 191 MET A N 1
ATOM 1515 C CA . MET A 1 191 ? 8.028 -9.199 -18.367 1.00 88.94 191 MET A CA 1
ATOM 1516 C C . MET A 1 191 ? 6.793 -9.415 -19.249 1.00 88.94 191 MET A C 1
ATOM 1518 O O . MET A 1 191 ? 5.682 -9.490 -18.739 1.00 88.94 191 MET A O 1
ATOM 1522 N N . SER A 1 192 ? 6.963 -9.550 -20.565 1.00 89.00 192 SER A N 1
ATOM 1523 C CA . SER A 1 192 ? 5.836 -9.760 -21.491 1.00 89.00 192 SER A CA 1
ATOM 1524 C C . SER A 1 192 ? 4.819 -10.799 -20.981 1.00 89.00 192 SER A C 1
ATOM 1526 O O . SER A 1 192 ? 5.192 -11.884 -20.531 1.00 89.00 192 SER A O 1
ATOM 1528 N N . GLY A 1 193 ? 3.530 -10.443 -21.011 1.00 92.81 193 GLY A N 1
ATOM 1529 C CA . GLY A 1 193 ? 2.426 -11.286 -20.535 1.00 92.81 193 GLY A CA 1
ATOM 1530 C C . GLY A 1 193 ? 2.210 -11.305 -19.015 1.00 92.81 193 GLY A C 1
ATOM 1531 O O . GLY A 1 193 ? 1.327 -12.029 -18.541 1.00 92.81 193 GLY A O 1
ATOM 1532 N N . TRP A 1 194 ? 2.964 -10.520 -18.236 1.00 94.94 194 TRP A N 1
ATOM 1533 C CA . TRP A 1 194 ? 2.837 -10.483 -16.776 1.00 94.94 194 TRP A CA 1
ATOM 1534 C C . TRP A 1 194 ? 1.425 -10.118 -16.309 1.00 94.94 194 TRP A C 1
ATOM 1536 O O . TRP A 1 194 ? 0.949 -10.718 -15.348 1.00 94.94 194 TRP A O 1
ATOM 1546 N N . GLN A 1 195 ? 0.737 -9.200 -17.000 1.00 96.00 195 GLN A N 1
ATOM 1547 C CA . GLN A 1 195 ? -0.609 -8.751 -16.629 1.00 96.00 195 GLN A CA 1
ATOM 1548 C C . GLN A 1 195 ? -1.586 -9.925 -16.648 1.00 96.00 195 GLN A C 1
ATOM 1550 O O . GLN A 1 195 ? -2.322 -10.146 -15.689 1.00 96.00 195 GLN A O 1
ATOM 1555 N N . TYR A 1 196 ? -1.557 -10.712 -17.729 1.00 96.44 196 TYR A N 1
ATOM 1556 C CA . TYR A 1 196 ? -2.397 -11.897 -17.869 1.00 96.44 196 TYR A CA 1
ATOM 1557 C C . TYR A 1 196 ? -2.076 -12.922 -16.783 1.00 96.44 196 TYR A C 1
ATOM 1559 O O . TYR A 1 196 ? -2.982 -13.405 -16.108 1.00 96.44 196 TYR A O 1
ATOM 1567 N N . LYS A 1 197 ? -0.787 -13.215 -16.566 1.00 95.81 197 LYS A N 1
ATOM 1568 C CA . LYS A 1 197 ? -0.351 -14.167 -15.537 1.00 95.81 197 LYS A CA 1
ATOM 1569 C C . LYS A 1 197 ? -0.824 -13.745 -14.146 1.00 95.81 197 LYS A C 1
ATOM 1571 O O . LYS A 1 197 ? -1.378 -14.563 -13.417 1.00 95.81 197 LYS A O 1
ATOM 1576 N N . LEU A 1 198 ? -0.623 -12.482 -13.784 1.00 96.69 198 LEU A N 1
ATOM 1577 C CA . LEU A 1 198 ? -0.989 -11.961 -12.475 1.00 96.69 198 LEU A CA 1
ATOM 1578 C C . LEU A 1 198 ? -2.511 -11.934 -12.281 1.00 96.69 198 LEU A C 1
ATOM 1580 O O . LEU A 1 198 ? -2.998 -12.388 -11.248 1.00 96.69 198 LEU A O 1
ATOM 1584 N N . ALA A 1 199 ? -3.267 -11.510 -13.297 1.00 97.81 199 ALA A N 1
ATOM 1585 C CA . ALA A 1 199 ? -4.727 -11.539 -13.262 1.00 97.81 199 ALA A CA 1
ATOM 1586 C C . ALA A 1 199 ? -5.284 -12.965 -13.129 1.00 97.81 199 ALA A C 1
ATOM 1588 O O . ALA A 1 199 ? -6.237 -13.181 -12.384 1.00 97.81 199 ALA A O 1
ATOM 1589 N N . GLN A 1 200 ? -4.678 -13.949 -13.804 1.00 97.62 200 GLN A N 1
ATOM 1590 C CA . GLN A 1 200 ? -5.042 -15.363 -13.657 1.00 97.62 200 GLN A CA 1
ATOM 1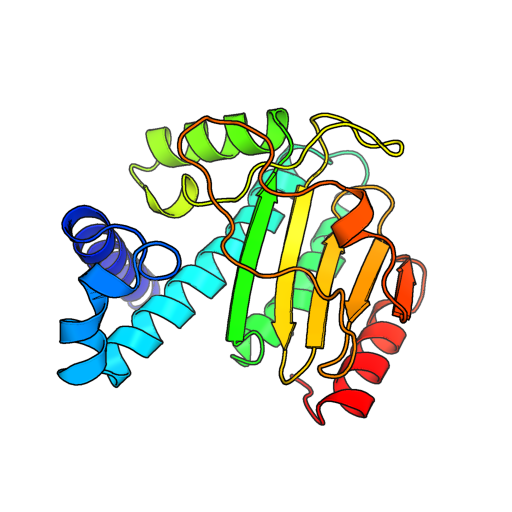591 C C . GLN A 1 200 ? -4.762 -15.878 -12.246 1.00 97.62 200 GLN A C 1
ATOM 1593 O O . GLN A 1 200 ? -5.606 -16.563 -11.678 1.00 97.62 200 GLN A O 1
ATOM 1598 N N . ILE A 1 201 ? -3.613 -15.529 -11.658 1.00 96.44 201 ILE A N 1
ATOM 1599 C CA . ILE A 1 201 ? -3.293 -15.907 -10.276 1.00 96.44 201 ILE A CA 1
ATOM 1600 C C . ILE A 1 201 ? -4.344 -15.345 -9.315 1.00 96.44 201 ILE A C 1
ATOM 1602 O O . ILE A 1 201 ? -4.890 -16.105 -8.517 1.00 96.44 201 ILE A O 1
ATOM 1606 N N . ILE A 1 202 ? -4.658 -14.049 -9.421 1.00 97.69 202 ILE A N 1
ATOM 1607 C CA . ILE A 1 202 ? -5.669 -13.404 -8.574 1.00 97.69 202 ILE A CA 1
ATOM 1608 C C . ILE A 1 202 ? -7.019 -14.099 -8.762 1.00 97.69 202 ILE A C 1
ATOM 1610 O O . ILE A 1 202 ? -7.582 -14.601 -7.796 1.00 97.69 202 ILE A O 1
ATOM 1614 N N . ARG A 1 203 ? -7.493 -14.234 -10.005 1.00 97.38 203 ARG A N 1
ATOM 1615 C CA . ARG A 1 203 ? -8.781 -14.868 -10.308 1.00 97.38 203 ARG A CA 1
ATOM 1616 C C . ARG A 1 203 ? -8.874 -16.294 -9.771 1.00 97.38 203 ARG A C 1
ATOM 1618 O O . ARG A 1 203 ? -9.894 -16.653 -9.197 1.00 97.38 203 ARG A O 1
ATOM 1625 N N . ASN A 1 204 ? -7.841 -17.108 -9.957 1.00 96.06 204 ASN A N 1
ATOM 1626 C CA . ASN A 1 204 ? -7.875 -18.509 -9.540 1.00 96.06 204 ASN A CA 1
ATOM 1627 C C . ASN A 1 204 ? -7.881 -18.660 -8.016 1.00 96.06 204 ASN A C 1
ATOM 1629 O O . ASN A 1 204 ? -8.446 -19.625 -7.513 1.00 96.06 204 ASN A O 1
ATOM 1633 N N . GLN A 1 205 ? -7.260 -17.728 -7.287 1.00 95.00 205 GLN A N 1
ATOM 1634 C CA . GLN A 1 205 ? -7.183 -17.800 -5.828 1.00 95.00 205 GLN A CA 1
ATOM 1635 C C . GLN A 1 205 ? -8.312 -17.050 -5.112 1.00 95.00 205 GLN A C 1
ATOM 1637 O O . GLN A 1 205 ? -8.635 -17.405 -3.984 1.00 95.00 205 GLN A O 1
ATOM 1642 N N . THR A 1 206 ? -8.914 -16.033 -5.735 1.00 96.50 206 THR A N 1
ATOM 1643 C CA . THR A 1 206 ? -9.923 -15.176 -5.082 1.00 96.50 206 THR A CA 1
ATOM 1644 C C . THR A 1 206 ? -11.274 -15.151 -5.790 1.00 96.50 206 THR A C 1
ATOM 1646 O O . THR A 1 206 ? -12.242 -14.647 -5.230 1.00 96.50 206 THR A O 1
ATOM 1649 N N . GLY A 1 207 ? -11.356 -15.631 -7.032 1.00 96.81 207 GLY A N 1
ATOM 1650 C CA . GLY A 1 207 ? -12.529 -15.473 -7.896 1.00 96.81 207 GLY A CA 1
ATOM 1651 C C . GLY A 1 207 ? -12.713 -14.060 -8.466 1.00 96.81 207 GLY A C 1
ATOM 1652 O O . GLY A 1 207 ? -13.621 -13.848 -9.266 1.00 96.81 207 GLY A O 1
ATOM 1653 N N . MET A 1 208 ? -11.863 -13.095 -8.098 1.00 96.00 208 MET A N 1
ATOM 1654 C CA . MET A 1 208 ? -12.046 -11.681 -8.439 1.00 96.00 208 MET A CA 1
ATOM 1655 C C . MET A 1 208 ? -11.438 -11.317 -9.798 1.00 96.00 208 MET A C 1
ATOM 1657 O O . MET A 1 208 ? -10.350 -11.776 -10.162 1.00 96.00 208 MET A O 1
ATOM 1661 N N . ARG A 1 209 ? -12.131 -10.439 -10.531 1.00 94.19 209 ARG A N 1
ATOM 1662 C CA . ARG A 1 209 ? -11.675 -9.836 -11.787 1.00 94.19 209 ARG A CA 1
ATOM 1663 C C . ARG A 1 209 ? -12.335 -8.457 -11.966 1.00 94.19 209 ARG A C 1
ATOM 1665 O O . ARG A 1 209 ? -13.561 -8.421 -11.889 1.00 94.19 209 ARG A O 1
ATOM 1672 N N . PRO A 1 210 ? -11.561 -7.381 -12.195 1.00 88.00 210 PRO A N 1
ATOM 1673 C CA . PRO A 1 210 ? -12.106 -6.057 -12.481 1.00 88.00 210 PRO A CA 1
ATOM 1674 C C . PRO A 1 210 ? -12.801 -5.997 -13.846 1.00 88.00 210 PRO A C 1
ATOM 1676 O O . PRO A 1 210 ? -12.494 -6.848 -14.720 1.00 88.00 210 PRO A O 1
#

Secondary structure (DSSP, 8-state):
-HHHHHHHHHHHHHHHHHHHH--TTT-HHHHHHHHHH-HHHHHHHHHHHHHHHHHHHHHHHHHH-TT-HHHHHHHHHHHHHHHHTT-EEEEEEEE-HHHHHHHHHHHHHHT-GGGG--EEBPPBTTB-TT-EEEEEEETTEEEEEESGGGEEEEE-TT-TTPPPS----TTS--SB-GGGGT--SEEEES-TTHHHHHHHHHHHHH----

Radius of gyration: 16.79 Å; chains: 1; bounding box: 42×41×41 Å

Sequence (210 aa):
GPDVRAVELRRRHEDGAVAHAGDPRINRARWRPVEEAAGDAYAVILRWLTQASVRQFFDIVSETMTDRPDMWAERRKFWTQYLDAEMISAAWVAFGSDGARRADRAATLTNDKSLSMFGRLGSGSGRSSQHAALIMKIGDLTIAEWSHNGKFNIWGLKDKHHPPLFRHNSRRLPDYDPSELMNAPVSGSHMSGWQYKLAQIIRNQTGMRP

Foldseek 3Di:
DVVVVVVVVVLVVLQVVCVVQNDCLQRVVSCVVCCVPPVVVVQVSQLVLQVVQLVLVLVLLCVLVVPCNVLSVVVNVLVVQCSVVVQFSHKAKEAAQVSLVVLVVVCVVVVRCSSNQHFYEDDDPPDDSGKMWMWTDGAQKTWIQISPQQKIAIAGNPDPLQDDHRQDDPPSDGSDYVVSRPDHPDMDGSDPCVSVVVQCVSCVRGVDDD

pLDDT: mean 87.65, std 11.36, range [37.69, 98.31]